Protein AF-A0A934T085-F1 (afdb_monomer_lite)

Sequence (349 aa):
MGAFLTRPQHAMSYDFNAADQVANEYPNPFRIENRFLLLADTIYFAGGIYSLFIARGFMQSHQDGYAASAAFAALTMLGASVKLSIQAFSQLRFIFGRNFPIGLAEQLEHNEQGTSDSATHLERQMRERALHFVEPRGPLAGLLYALMKPLIGAPPTIQYAAQRHFESLIGMVSVLLSLAVSYVLFSGQPHEGIVSWAYLPLTGLTLIKPFMRADENEPPKDSRLIMMRMAALAVFAVMGPAMLPRFVPALAIPPMWIAPVCLLLGSIGASGLFFAAVLSRIDSAPQTAVSCEQTTISMHCQPAQLWAAIDRDFQTTWERGIPNRSYSKVLPDAAASKGSFNGSVLEET

pLDDT: mean 77.12, std 13.72, range [29.44, 95.44]

Foldseek 3Di:
DDDDDDDPPPPPPVPPPPVVCVVWDDPQPCPVVLVVLVVLLVVLLVQLVVLQVVLVVCVVVVNNVSSVVSNVSSVVSNVVSVVSVVVSVVSPDDTDDPCPPPDQADFDPPPDAFFDPSNVVVVVCLVVVDDDFDDDDADQLVVQCVVVVLLSLDDQLLSQLLSLLSLLLLLLVLLLVLLVVCCVVCPPHLCQQVLQVVLPVLLVVSLCVSVVPPPSPDHDPDRVVSVVVSVVSSCCSNVVSVCCPVPDPRDNHDHDNPVSNVSSVVSSVVSVVVVVVVSVPSDRNPPSPDDDDDDDDDDPDDLQVVVVVVVVVQCVVDDVSDHWGWNHWARWDPPPDPDDTDIDTDTHD

Structure (mmCIF, N/CA/C/O backbone):
data_AF-A0A934T085-F1
#
_entry.id   AF-A0A934T085-F1
#
loop_
_atom_site.group_PDB
_atom_site.id
_atom_site.type_symbol
_atom_site.label_atom_id
_atom_site.label_alt_id
_atom_site.label_comp_id
_atom_site.label_asym_id
_atom_site.label_entity_id
_atom_site.label_seq_id
_atom_site.pdbx_PDB_ins_code
_atom_site.Cartn_x
_atom_site.Cartn_y
_atom_site.Cartn_z
_atom_site.occupancy
_atom_site.B_iso_or_equiv
_atom_site.auth_seq_id
_atom_site.auth_comp_id
_atom_site.auth_asym_id
_atom_site.auth_atom_id
_atom_site.pdbx_PDB_model_num
ATOM 1 N N . MET A 1 1 ? -29.080 48.755 33.762 1.00 35.50 1 MET A N 1
ATOM 2 C CA . MET A 1 1 ? -27.607 48.804 33.607 1.00 35.50 1 MET A CA 1
ATOM 3 C C . MET A 1 1 ? -27.016 48.284 34.903 1.00 35.50 1 MET A C 1
ATOM 5 O O . MET A 1 1 ? -27.098 48.984 35.891 1.00 35.50 1 MET A O 1
ATOM 9 N N . GLY A 1 2 ? -26.562 47.051 35.063 1.00 36.53 2 GLY A N 1
ATOM 10 C CA . GLY A 1 2 ? -26.023 46.070 34.124 1.00 36.53 2 GLY A CA 1
ATOM 11 C C . GLY A 1 2 ? -24.845 45.427 34.858 1.00 36.53 2 GLY A C 1
ATOM 12 O O . GLY A 1 2 ? -23.700 45.736 34.559 1.00 36.53 2 GLY A O 1
ATOM 13 N N . ALA A 1 3 ? -25.143 44.669 35.917 1.00 29.44 3 ALA A N 1
ATOM 14 C CA . ALA A 1 3 ? -24.144 44.046 36.775 1.00 29.44 3 ALA A CA 1
ATOM 15 C C . ALA A 1 3 ? -23.504 42.862 36.037 1.00 29.44 3 ALA A C 1
ATOM 17 O O . ALA A 1 3 ? -24.149 41.839 35.810 1.00 29.44 3 ALA A O 1
ATOM 18 N N . PHE A 1 4 ? -22.242 43.022 35.643 1.00 32.81 4 PHE A N 1
ATOM 19 C CA . PHE A 1 4 ? -21.401 41.942 35.141 1.00 32.81 4 PHE A CA 1
ATOM 20 C C . PHE A 1 4 ? -21.029 41.021 36.307 1.00 32.81 4 PHE A C 1
ATOM 22 O O . PHE A 1 4 ? -20.099 41.290 37.062 1.00 32.81 4 PHE A O 1
ATOM 29 N N . LEU A 1 5 ? -21.778 39.929 36.454 1.00 34.06 5 LEU A N 1
ATOM 30 C CA . LEU A 1 5 ? -21.344 38.763 37.212 1.00 34.06 5 LEU A CA 1
ATOM 31 C C . LEU A 1 5 ? -20.406 37.952 36.315 1.00 34.06 5 LEU A C 1
ATOM 33 O O . LEU A 1 5 ? -20.844 37.212 35.435 1.00 34.06 5 LEU A O 1
ATOM 37 N N . THR A 1 6 ? -19.104 38.102 36.530 1.00 37.28 6 THR A N 1
ATOM 38 C CA . THR A 1 6 ? -18.102 37.147 36.064 1.00 37.28 6 THR A CA 1
ATOM 39 C C . THR A 1 6 ? -18.352 35.814 36.768 1.00 37.28 6 THR A C 1
ATOM 41 O O . THR A 1 6 ? -18.074 35.649 37.953 1.00 37.28 6 THR A O 1
ATOM 44 N N . ARG A 1 7 ? -18.925 34.845 36.045 1.00 32.94 7 ARG A N 1
ATOM 45 C CA . ARG A 1 7 ? -18.917 33.446 36.485 1.00 32.94 7 ARG A CA 1
ATOM 46 C C . ARG A 1 7 ? -17.459 32.974 36.533 1.00 32.94 7 ARG A C 1
ATOM 48 O O . ARG A 1 7 ? -16.766 33.148 35.529 1.00 32.94 7 ARG A O 1
ATOM 55 N N . PRO A 1 8 ? -16.992 32.339 37.618 1.00 32.94 8 PRO A N 1
ATOM 56 C CA . PRO A 1 8 ? -15.777 31.550 37.541 1.00 32.94 8 PRO A CA 1
ATOM 57 C C . PRO A 1 8 ? -16.060 30.372 36.604 1.00 32.94 8 PRO A C 1
ATOM 59 O O . PRO A 1 8 ? -16.814 29.457 36.935 1.00 32.94 8 PRO A O 1
ATOM 62 N N . GLN A 1 9 ? -15.494 30.419 35.400 1.00 36.22 9 GLN A N 1
ATOM 63 C CA . GLN A 1 9 ? -15.303 29.222 34.597 1.00 36.22 9 GLN A CA 1
ATOM 64 C C . GLN A 1 9 ? -14.265 28.369 35.328 1.00 36.22 9 GLN A C 1
ATOM 66 O O . GLN A 1 9 ? -13.068 28.507 35.100 1.00 36.22 9 GLN A O 1
ATOM 71 N N . HIS A 1 10 ? -14.713 27.470 36.202 1.00 33.44 10 HIS A N 1
ATOM 72 C CA . HIS A 1 10 ? -13.952 26.250 36.446 1.00 33.44 10 HIS A CA 1
ATOM 73 C C . HIS A 1 10 ? -14.115 25.356 35.215 1.00 33.44 10 HIS A C 1
ATOM 75 O O . HIS A 1 10 ? -14.811 24.347 35.235 1.00 33.44 10 HIS A O 1
ATOM 81 N N . ALA A 1 11 ? -13.482 25.759 34.114 1.00 32.66 11 ALA A N 1
ATOM 82 C CA . 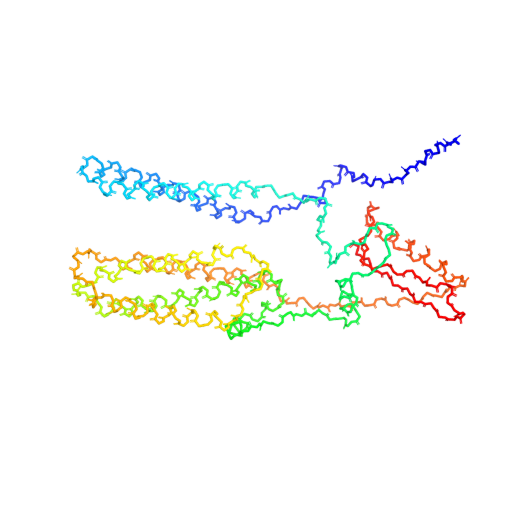ALA A 1 11 ? -12.962 24.785 33.182 1.00 32.66 11 ALA A CA 1
ATOM 83 C C . ALA A 1 11 ? -11.794 24.137 33.930 1.00 32.66 11 ALA A C 1
ATOM 85 O O . ALA A 1 11 ? -10.725 24.735 34.041 1.00 32.66 11 ALA A O 1
ATOM 86 N N . MET A 1 12 ? -12.005 22.957 34.518 1.00 33.28 12 MET A N 1
ATOM 87 C CA . MET A 1 12 ? -10.871 22.067 34.742 1.00 33.28 12 MET A CA 1
ATOM 88 C C . MET A 1 12 ? -10.365 21.702 33.349 1.00 33.28 12 MET A C 1
ATOM 90 O O . MET A 1 12 ? -10.836 20.757 32.723 1.00 33.28 12 MET A O 1
ATOM 94 N N . SER A 1 13 ? -9.453 22.518 32.818 1.00 31.03 13 SER A N 1
ATOM 95 C CA . SER A 1 13 ? -8.523 22.042 31.815 1.00 31.03 13 SER A CA 1
ATOM 96 C C . SER A 1 13 ? -7.784 20.903 32.491 1.00 31.03 13 SER A C 1
ATOM 98 O O . SER A 1 13 ? -7.055 21.127 33.456 1.00 31.03 13 SER A O 1
ATOM 100 N N . TYR A 1 14 ? -8.048 19.679 32.053 1.00 45.34 14 TYR A N 1
ATOM 101 C CA . TYR A 1 14 ? -7.208 18.551 32.402 1.00 45.34 14 TYR A CA 1
ATOM 102 C C . TYR A 1 14 ? -5.799 18.878 31.909 1.00 45.34 14 TYR A C 1
ATOM 104 O O . TYR A 1 14 ? -5.486 18.721 30.727 1.00 45.34 14 TYR A O 1
ATOM 112 N N . ASP A 1 15 ? -4.978 19.419 32.808 1.00 38.44 15 ASP A N 1
ATOM 113 C CA . ASP A 1 15 ? -3.546 19.533 32.609 1.00 38.44 15 ASP A CA 1
ATOM 114 C C . ASP A 1 15 ? -3.032 18.101 32.570 1.00 38.44 15 ASP A C 1
ATOM 116 O O . ASP A 1 15 ? -2.868 17.438 33.596 1.00 38.44 15 ASP A O 1
ATOM 120 N N . PHE A 1 16 ? -2.834 17.599 31.352 1.00 47.97 16 PHE A N 1
ATOM 121 C CA . PHE A 1 16 ? -1.997 16.436 31.125 1.00 47.97 16 PHE A CA 1
ATOM 122 C C . PHE A 1 16 ? -0.688 16.691 31.866 1.00 47.97 16 PHE A C 1
ATOM 124 O O . PHE A 1 16 ? 0.060 17.610 31.524 1.00 47.97 16 PHE A O 1
ATOM 131 N N . ASN A 1 17 ? -0.430 15.906 32.911 1.00 47.12 17 ASN A N 1
ATOM 132 C CA . ASN A 1 17 ? 0.814 15.997 33.651 1.00 47.12 17 ASN A CA 1
ATOM 133 C C . ASN A 1 17 ? 1.959 15.837 32.645 1.00 47.12 17 ASN A C 1
ATOM 135 O O . ASN A 1 17 ? 2.091 14.790 32.018 1.00 47.12 17 ASN A O 1
ATOM 139 N N . ALA A 1 18 ? 2.810 16.855 32.497 1.00 50.47 18 ALA A N 1
ATOM 140 C CA . ALA A 1 18 ? 3.984 16.802 31.617 1.00 50.47 18 ALA A CA 1
ATOM 141 C C . ALA A 1 18 ? 4.965 15.668 31.998 1.00 50.47 18 ALA A C 1
ATOM 143 O O . ALA A 1 18 ? 5.865 15.334 31.227 1.00 50.47 18 ALA A O 1
ATOM 144 N N . ALA A 1 19 ? 4.778 15.084 33.186 1.00 50.59 19 ALA A N 1
ATOM 145 C CA . ALA A 1 19 ? 5.462 13.896 33.676 1.00 50.59 19 ALA A CA 1
ATOM 146 C C . ALA A 1 19 ? 4.968 12.581 33.038 1.00 50.59 19 ALA A C 1
ATOM 148 O O . ALA A 1 19 ? 5.685 11.586 33.098 1.00 50.59 19 ALA A O 1
ATOM 149 N N . ASP A 1 20 ? 3.792 12.555 32.402 1.00 53.12 20 ASP A N 1
ATOM 150 C CA . ASP A 1 20 ? 3.207 11.345 31.810 1.00 53.12 20 ASP A CA 1
ATOM 151 C C . ASP A 1 20 ? 3.703 11.129 30.362 1.00 53.12 20 ASP A C 1
ATOM 153 O O . ASP A 1 20 ? 2.947 10.945 29.409 1.00 53.12 20 ASP A O 1
ATOM 157 N N . GLN A 1 21 ? 5.030 11.185 30.188 1.00 52.00 21 GLN A N 1
ATOM 158 C CA . GLN A 1 21 ? 5.732 10.957 28.912 1.00 52.00 21 GLN A CA 1
ATOM 159 C C . GLN A 1 21 ? 5.552 9.521 28.396 1.00 52.00 21 GLN A C 1
ATOM 161 O O . GLN A 1 21 ? 5.646 9.270 27.196 1.00 52.00 21 GLN A O 1
ATOM 166 N N . VAL A 1 22 ? 5.220 8.590 29.293 1.00 51.28 22 VAL A N 1
ATOM 167 C CA . VAL A 1 22 ? 5.112 7.153 29.012 1.00 51.28 22 VAL A CA 1
ATOM 168 C C . VAL A 1 22 ? 3.978 6.835 28.030 1.00 51.28 22 VAL A C 1
ATOM 170 O O . VAL A 1 22 ? 4.121 5.920 27.226 1.00 51.28 22 VAL A O 1
ATOM 173 N N . ALA A 1 23 ? 2.878 7.601 28.032 1.00 52.84 23 ALA A N 1
ATOM 174 C CA . ALA A 1 23 ? 1.771 7.392 27.089 1.00 52.84 23 ALA A CA 1
ATOM 175 C C . ALA A 1 23 ? 2.117 7.814 25.644 1.00 52.84 23 ALA A C 1
ATOM 177 O O . ALA A 1 23 ? 1.528 7.307 24.692 1.00 52.84 23 ALA A O 1
ATOM 178 N N . ASN A 1 24 ? 3.097 8.708 25.469 1.00 55.03 24 ASN A N 1
ATOM 179 C CA . ASN A 1 24 ? 3.466 9.265 24.164 1.00 55.03 24 ASN A CA 1
ATOM 180 C C . ASN A 1 24 ? 4.722 8.629 23.543 1.00 55.03 24 ASN A C 1
ATOM 182 O O . ASN A 1 24 ? 5.014 8.885 22.373 1.00 55.03 24 ASN A O 1
ATOM 186 N N . GLU A 1 25 ? 5.467 7.805 24.284 1.00 58.47 25 GLU A N 1
ATOM 187 C CA . GLU A 1 25 ? 6.712 7.181 23.822 1.00 58.47 25 GLU A CA 1
ATOM 188 C C . GLU A 1 25 ? 6.492 5.740 23.344 1.00 58.47 25 GLU A C 1
ATOM 190 O O . GLU A 1 25 ? 6.922 4.768 23.960 1.00 58.47 25 GLU A O 1
ATOM 195 N N . TYR A 1 26 ? 5.835 5.586 22.195 1.00 65.75 26 TYR A N 1
ATOM 196 C CA . TYR A 1 26 ? 5.789 4.296 21.504 1.00 65.75 26 TYR A CA 1
ATOM 197 C C . TYR A 1 26 ? 7.063 4.093 20.666 1.00 65.75 26 TYR A C 1
ATOM 199 O O . TYR A 1 26 ? 7.534 5.044 20.027 1.00 65.75 26 TYR A O 1
ATOM 207 N N . PRO A 1 27 ? 7.661 2.881 20.632 1.00 74.06 27 PRO A N 1
ATOM 208 C CA . PRO A 1 27 ? 8.837 2.635 19.807 1.00 74.06 27 PRO A CA 1
ATOM 209 C C . PRO A 1 27 ? 8.510 2.931 18.344 1.00 74.06 27 PRO A C 1
ATOM 211 O O . PRO A 1 27 ? 7.548 2.399 17.802 1.00 74.06 27 PRO A O 1
ATOM 214 N N . ASN A 1 28 ? 9.328 3.772 17.702 1.00 79.94 28 ASN A N 1
ATOM 215 C CA . ASN A 1 28 ? 9.100 4.191 16.320 1.00 79.94 28 ASN A CA 1
ATOM 216 C C . ASN A 1 28 ? 8.854 2.969 15.395 1.00 79.94 28 ASN A C 1
ATOM 218 O O . ASN A 1 28 ? 9.789 2.180 15.191 1.00 79.94 28 ASN A O 1
ATOM 222 N N . PRO A 1 29 ? 7.642 2.813 14.824 1.00 80.88 29 PRO A N 1
ATOM 223 C CA . PRO A 1 29 ? 7.303 1.663 13.988 1.00 80.88 29 PRO A CA 1
ATOM 224 C C . PRO A 1 29 ? 8.040 1.684 12.640 1.00 80.88 29 PRO A C 1
ATOM 226 O O . PRO A 1 29 ? 8.310 0.633 12.060 1.00 80.88 29 PRO A O 1
ATOM 229 N N . PHE A 1 30 ? 8.477 2.859 12.179 1.00 82.50 30 PHE A N 1
ATOM 230 C CA . PHE A 1 30 ? 9.111 3.060 10.874 1.00 82.50 30 PHE A CA 1
ATOM 231 C C . PHE A 1 30 ? 10.603 2.712 10.846 1.00 82.50 30 PHE A C 1
ATOM 233 O O . PHE A 1 30 ? 11.287 2.985 9.868 1.00 82.50 30 PHE A O 1
ATOM 240 N N . ARG A 1 31 ? 11.163 2.085 11.889 1.00 84.38 31 ARG A N 1
ATOM 241 C CA . ARG A 1 31 ? 12.605 1.760 11.934 1.00 84.38 31 ARG A CA 1
ATOM 242 C C . ARG A 1 31 ? 13.064 0.883 10.771 1.00 84.38 31 ARG A C 1
ATOM 244 O O . ARG A 1 31 ? 14.169 1.074 10.270 1.00 84.38 31 ARG A O 1
ATOM 251 N N . ILE A 1 32 ? 12.254 -0.098 10.379 1.00 84.62 32 ILE A N 1
ATOM 252 C CA . ILE A 1 32 ? 12.587 -1.008 9.275 1.00 84.62 32 ILE A CA 1
ATOM 253 C C . ILE A 1 32 ? 12.396 -0.291 7.938 1.00 84.62 32 ILE A C 1
ATOM 255 O O . ILE A 1 32 ? 13.292 -0.334 7.100 1.00 84.62 32 ILE A O 1
ATOM 259 N N . GLU A 1 33 ? 11.280 0.420 7.773 1.00 84.50 33 GLU A N 1
ATOM 260 C CA . GLU A 1 33 ? 10.993 1.216 6.575 1.00 84.50 33 GLU A CA 1
ATOM 261 C C . GLU A 1 33 ? 12.084 2.261 6.321 1.00 84.50 33 GLU A C 1
ATOM 263 O O . GLU A 1 33 ? 12.671 2.276 5.244 1.00 84.50 33 GLU A O 1
ATOM 268 N N . ASN A 1 34 ? 12.476 3.025 7.345 1.00 88.69 34 ASN A N 1
ATOM 269 C CA . ASN A 1 34 ? 13.553 4.010 7.265 1.00 88.69 34 ASN A CA 1
ATOM 270 C C . ASN A 1 34 ? 14.888 3.402 6.835 1.00 88.69 34 ASN A C 1
ATOM 272 O O . ASN A 1 34 ? 15.635 4.040 6.100 1.00 88.69 34 ASN A O 1
ATOM 276 N N . ARG A 1 35 ? 15.206 2.166 7.241 1.00 88.56 35 ARG A N 1
ATOM 277 C CA . ARG A 1 35 ? 16.426 1.491 6.766 1.00 88.56 35 ARG A CA 1
ATOM 278 C C . ARG A 1 35 ? 16.364 1.216 5.267 1.00 88.56 35 ARG A C 1
ATOM 280 O O . ARG A 1 35 ? 17.354 1.445 4.579 1.00 88.56 35 ARG A O 1
ATOM 287 N N . PHE A 1 36 ? 15.221 0.752 4.764 1.00 88.12 36 PHE A N 1
ATOM 288 C CA . PHE A 1 36 ? 15.034 0.529 3.331 1.00 88.12 36 PHE A CA 1
ATOM 289 C C . PHE A 1 36 ? 15.003 1.841 2.544 1.00 88.12 36 PHE A C 1
ATOM 291 O O . PHE A 1 36 ? 15.631 1.913 1.490 1.00 88.12 36 PHE A O 1
ATOM 298 N N . LEU A 1 37 ? 14.353 2.885 3.068 1.00 87.19 37 LEU A N 1
ATOM 299 C CA . LEU A 1 37 ? 14.331 4.216 2.459 1.00 87.19 37 LEU A CA 1
ATOM 300 C C . LEU A 1 37 ? 15.737 4.816 2.372 1.00 87.19 37 LEU A C 1
ATOM 302 O O . LEU A 1 37 ? 16.118 5.282 1.306 1.00 87.19 37 LEU A O 1
ATOM 306 N N . LEU A 1 38 ? 16.537 4.736 3.440 1.00 91.62 38 LEU A N 1
ATOM 307 C CA . LEU A 1 38 ? 17.922 5.225 3.445 1.00 91.62 38 LEU A CA 1
ATOM 308 C C . LEU A 1 38 ? 18.837 4.410 2.522 1.00 91.62 38 LEU A C 1
ATOM 310 O O . LEU A 1 38 ? 19.723 4.966 1.872 1.00 91.62 38 LEU A O 1
ATOM 314 N N . LEU A 1 39 ? 18.627 3.093 2.431 1.00 92.69 39 LEU A N 1
ATOM 315 C CA . LEU A 1 39 ? 19.373 2.246 1.500 1.00 92.69 39 LEU A CA 1
ATOM 316 C C . LEU A 1 39 ? 19.031 2.609 0.049 1.00 92.69 39 LEU A C 1
ATOM 318 O O . LEU A 1 39 ? 19.936 2.797 -0.763 1.00 92.69 39 LEU A O 1
ATOM 322 N N . ALA A 1 40 ? 17.743 2.764 -0.268 1.00 88.12 40 ALA A N 1
ATOM 323 C CA . ALA A 1 40 ? 17.294 3.211 -1.582 1.00 88.12 40 ALA A CA 1
ATOM 324 C C . ALA A 1 40 ? 17.838 4.608 -1.913 1.00 88.12 40 ALA A C 1
ATOM 326 O O . ALA A 1 40 ? 18.387 4.801 -2.995 1.00 88.12 40 ALA A O 1
ATOM 327 N N . ASP A 1 41 ? 17.758 5.549 -0.972 1.00 92.31 41 ASP A N 1
ATOM 328 C CA . ASP A 1 41 ? 18.307 6.900 -1.098 1.00 92.31 41 ASP A CA 1
ATOM 329 C C . ASP A 1 41 ? 19.801 6.872 -1.446 1.00 92.31 41 ASP A C 1
ATOM 331 O O . ASP A 1 41 ? 20.228 7.481 -2.424 1.00 92.31 41 ASP A O 1
ATOM 335 N N . THR A 1 42 ? 20.582 6.049 -0.740 1.00 94.06 42 THR A N 1
ATOM 336 C CA . THR A 1 42 ? 22.018 5.871 -1.010 1.00 94.06 42 THR A CA 1
ATOM 337 C C . THR A 1 42 ? 22.275 5.381 -2.441 1.00 94.06 42 THR A C 1
ATOM 339 O O . THR A 1 42 ? 23.185 5.875 -3.111 1.00 94.06 42 THR A O 1
ATOM 342 N N . ILE A 1 43 ? 21.466 4.439 -2.940 1.00 93.50 43 ILE A N 1
ATOM 343 C CA . ILE A 1 43 ? 21.576 3.924 -4.314 1.00 93.50 43 ILE A CA 1
ATOM 344 C C . ILE A 1 43 ? 21.223 5.010 -5.338 1.00 93.50 43 ILE A C 1
ATOM 346 O O . ILE A 1 43 ? 21.965 5.196 -6.304 1.00 93.50 43 ILE A O 1
ATOM 350 N N . TYR A 1 44 ? 20.120 5.738 -5.143 1.00 91.81 44 TYR A N 1
ATOM 351 C CA . TYR A 1 44 ? 19.706 6.812 -6.053 1.00 91.81 44 TYR A CA 1
ATOM 352 C C . TYR A 1 44 ? 20.705 7.968 -6.070 1.00 91.81 44 TYR A C 1
ATOM 354 O O . TYR A 1 44 ? 21.024 8.484 -7.142 1.00 91.81 44 TYR A O 1
ATOM 362 N N . PHE A 1 45 ? 21.249 8.333 -4.910 1.00 95.44 45 PHE A N 1
ATOM 363 C CA . PHE A 1 45 ? 22.275 9.359 -4.780 1.00 95.44 45 PHE A CA 1
ATOM 364 C C . PHE A 1 45 ? 23.563 8.965 -5.513 1.00 95.44 45 PHE A C 1
ATOM 366 O O . PHE A 1 45 ? 24.062 9.722 -6.350 1.00 95.44 45 PHE A O 1
ATOM 373 N N . ALA A 1 46 ? 24.064 7.746 -5.277 1.00 95.00 46 ALA A N 1
ATOM 374 C CA . ALA A 1 46 ? 25.247 7.225 -5.962 1.00 95.00 46 ALA A CA 1
ATOM 375 C C . ALA A 1 46 ? 25.029 7.107 -7.481 1.00 95.00 46 ALA A C 1
ATOM 377 O O . ALA A 1 46 ? 25.896 7.505 -8.261 1.00 95.00 46 ALA A O 1
ATOM 378 N N . GLY A 1 47 ? 23.858 6.621 -7.908 1.00 92.00 47 GLY A N 1
ATOM 379 C CA . GLY A 1 47 ? 23.473 6.534 -9.318 1.00 92.00 47 GLY A CA 1
ATOM 380 C C . GLY A 1 47 ? 23.384 7.903 -9.997 1.00 92.00 47 GLY A C 1
ATOM 381 O O . GLY A 1 47 ? 23.888 8.072 -11.106 1.00 92.00 47 GLY A O 1
ATOM 382 N N . GLY A 1 48 ? 22.827 8.905 -9.312 1.00 92.19 48 GLY A N 1
ATOM 383 C CA . GLY A 1 48 ? 22.767 10.286 -9.793 1.00 92.19 48 GLY A CA 1
ATOM 384 C C . GLY A 1 48 ? 24.154 10.901 -9.987 1.00 92.19 48 GLY A C 1
ATOM 385 O O . GLY A 1 48 ? 24.437 11.462 -11.047 1.00 92.19 48 GLY A O 1
ATOM 386 N N . ILE A 1 49 ? 25.056 10.727 -9.014 1.00 94.75 49 ILE A N 1
ATOM 387 C CA . ILE A 1 49 ? 26.458 11.166 -9.123 1.00 94.75 49 ILE A CA 1
ATOM 388 C C . ILE A 1 49 ? 27.167 10.454 -10.279 1.00 94.75 49 ILE A C 1
ATOM 390 O O . ILE A 1 49 ? 27.845 11.096 -11.083 1.00 94.75 49 ILE A O 1
ATOM 394 N N . TYR A 1 50 ? 26.996 9.137 -10.399 1.00 94.19 50 TYR A N 1
ATOM 395 C CA . TYR A 1 50 ? 27.586 8.360 -11.487 1.00 94.19 50 TYR A CA 1
ATOM 396 C C . TYR A 1 50 ? 27.094 8.836 -12.863 1.00 94.19 50 TYR A C 1
ATOM 398 O O . TYR A 1 50 ? 27.893 9.021 -13.783 1.00 94.19 50 TYR A O 1
ATOM 406 N N . SER A 1 51 ? 25.800 9.137 -12.987 1.00 91.44 51 SER A N 1
ATOM 407 C CA . SER A 1 51 ? 25.218 9.692 -14.212 1.00 91.44 51 SER A CA 1
ATOM 408 C C . SER A 1 51 ? 25.785 11.076 -14.560 1.00 91.44 51 SER A C 1
ATOM 410 O O . SER A 1 51 ? 25.982 11.366 -15.739 1.00 91.44 51 SER A O 1
ATOM 412 N N . LEU A 1 52 ? 26.136 11.917 -13.574 1.00 92.62 52 LEU A N 1
ATOM 413 C CA . LEU A 1 52 ? 26.841 13.186 -13.830 1.00 92.62 52 LEU A CA 1
ATOM 414 C C . LEU A 1 52 ? 28.248 12.966 -14.398 1.00 92.62 52 LEU A C 1
ATOM 416 O O . LEU A 1 52 ? 28.667 13.701 -15.295 1.00 92.62 52 LEU A O 1
ATOM 420 N N . PHE A 1 53 ? 28.976 11.953 -13.919 1.00 93.56 53 PHE A N 1
ATOM 421 C CA . PHE A 1 53 ? 30.283 11.606 -14.485 1.00 93.56 53 PHE A CA 1
ATOM 422 C C . PHE A 1 53 ? 30.166 11.133 -15.937 1.00 93.56 53 PHE A C 1
ATOM 424 O O . PHE A 1 53 ? 30.963 11.553 -16.778 1.00 93.56 53 PHE A O 1
ATOM 431 N N . ILE A 1 54 ? 29.145 10.330 -16.250 1.00 90.75 54 ILE A N 1
ATOM 432 C CA . ILE A 1 54 ? 28.835 9.925 -17.628 1.00 90.75 54 ILE A CA 1
ATOM 433 C C . ILE A 1 54 ? 28.487 11.146 -18.491 1.00 90.75 54 ILE A C 1
ATOM 435 O O . ILE A 1 54 ? 29.043 11.307 -19.578 1.00 90.75 54 ILE A O 1
ATOM 439 N N . ALA A 1 55 ? 27.626 12.043 -18.000 1.00 89.38 55 ALA A N 1
ATOM 440 C CA . ALA A 1 55 ? 27.245 13.262 -18.715 1.00 89.38 55 ALA A CA 1
ATOM 441 C C . ALA A 1 55 ? 28.464 14.140 -19.034 1.00 89.38 55 ALA A C 1
ATOM 443 O O . ALA A 1 55 ? 28.623 14.596 -20.167 1.00 89.38 55 ALA A O 1
ATOM 444 N N . ARG A 1 56 ? 29.375 14.308 -18.065 1.00 90.44 56 ARG A N 1
ATOM 445 C CA . ARG A 1 56 ? 30.650 15.011 -18.264 1.00 90.44 56 ARG A CA 1
ATOM 446 C C . ARG A 1 56 ? 31.491 14.363 -19.366 1.00 90.44 56 ARG A C 1
ATOM 448 O O . ARG A 1 56 ? 32.043 15.085 -20.193 1.00 90.44 56 ARG A O 1
ATOM 455 N N . GLY A 1 57 ? 31.590 13.032 -19.384 1.00 88.56 57 GLY A N 1
ATOM 456 C CA . GLY A 1 57 ? 32.305 12.298 -20.433 1.00 88.56 57 GLY A CA 1
ATOM 457 C C . GLY A 1 57 ? 31.725 12.565 -21.825 1.00 88.56 57 GLY A C 1
ATOM 458 O O . GLY A 1 57 ? 32.471 12.857 -22.760 1.00 88.56 57 GLY A O 1
ATOM 459 N N . PHE A 1 58 ? 30.395 12.575 -21.950 1.00 89.12 58 PHE A N 1
ATOM 460 C CA . PHE A 1 58 ? 29.731 12.882 -23.218 1.00 89.12 58 PHE A CA 1
ATOM 461 C C . PHE A 1 58 ? 29.932 14.333 -23.676 1.00 89.12 58 PHE A C 1
ATOM 463 O O . PHE A 1 58 ? 30.183 14.551 -24.865 1.00 89.12 58 PHE A O 1
ATOM 470 N N . MET A 1 59 ? 29.925 15.308 -22.755 1.00 86.69 59 MET A N 1
ATOM 471 C CA . MET A 1 59 ? 30.245 16.709 -23.082 1.00 86.69 59 MET A CA 1
ATOM 472 C C . MET A 1 59 ? 31.672 16.855 -23.621 1.00 86.69 59 MET A C 1
ATOM 474 O O . MET A 1 59 ? 31.898 17.571 -24.590 1.00 86.69 59 MET A O 1
ATOM 478 N N . GLN A 1 60 ? 32.642 16.145 -23.039 1.00 90.06 60 GLN A N 1
ATOM 479 C CA . GLN A 1 60 ? 34.028 16.165 -23.527 1.00 90.06 60 GLN A CA 1
ATOM 480 C C . GLN A 1 60 ? 34.155 15.558 -24.933 1.00 90.06 60 GLN A C 1
ATOM 482 O O . GLN A 1 60 ? 34.968 16.011 -25.738 1.00 90.06 60 GLN A O 1
ATOM 487 N N . SER A 1 61 ? 33.314 14.573 -25.258 1.00 89.44 61 SER A N 1
ATOM 488 C CA . SER A 1 61 ? 33.260 13.944 -26.582 1.00 89.44 61 SER A CA 1
ATOM 489 C C . SER A 1 61 ? 32.446 14.714 -27.639 1.00 89.44 61 SER A C 1
ATOM 491 O O . SER A 1 61 ? 32.253 14.186 -28.731 1.00 89.44 61 SER A O 1
ATOM 493 N N . HIS A 1 62 ? 31.981 15.940 -27.345 1.00 86.19 62 HIS A N 1
ATOM 494 C CA . HIS A 1 62 ? 31.136 16.767 -28.231 1.00 86.19 62 HIS A CA 1
ATOM 495 C C . HIS A 1 62 ? 29.817 16.083 -28.652 1.00 86.19 62 HIS A C 1
ATOM 497 O O . HIS A 1 62 ? 29.291 16.310 -29.741 1.00 86.19 62 HIS A O 1
ATOM 503 N N . GLN A 1 63 ? 29.273 15.218 -27.790 1.00 83.19 63 GLN A N 1
ATOM 504 C CA . GLN A 1 63 ? 28.005 14.518 -28.008 1.00 83.19 63 GLN A CA 1
ATOM 505 C C . GLN A 1 63 ? 26.893 15.133 -27.148 1.00 83.19 63 GLN A C 1
ATOM 507 O O . GLN A 1 63 ? 26.380 14.514 -26.211 1.00 83.19 63 GLN A O 1
ATOM 512 N N . ASP A 1 64 ? 26.515 16.369 -27.477 1.00 83.44 64 ASP A N 1
ATOM 513 C CA . ASP A 1 64 ? 25.662 17.222 -26.636 1.00 83.44 64 ASP A CA 1
ATOM 514 C C . ASP A 1 64 ? 24.273 16.626 -26.349 1.00 83.44 64 ASP A C 1
ATOM 516 O O . ASP A 1 64 ? 23.740 16.782 -25.250 1.00 83.44 64 ASP A O 1
ATOM 520 N N . GLY A 1 65 ? 23.700 15.872 -27.296 1.00 82.62 65 GLY A N 1
ATOM 521 C CA . GLY A 1 65 ? 22.405 15.207 -27.109 1.00 82.62 65 GLY A CA 1
ATOM 522 C C . GLY A 1 65 ? 22.434 14.120 -26.026 1.00 82.62 65 GLY A C 1
ATOM 523 O O . GLY A 1 65 ? 21.565 14.080 -25.152 1.00 82.62 65 GLY A O 1
ATOM 524 N N . TYR A 1 66 ? 23.465 13.270 -26.032 1.00 81.31 66 TYR A N 1
ATOM 525 C CA . TYR A 1 66 ? 23.632 12.231 -25.012 1.00 81.31 66 TYR A CA 1
ATOM 526 C C . TYR A 1 66 ? 24.016 12.832 -23.660 1.00 81.31 66 TYR A C 1
ATOM 528 O O . TYR A 1 66 ? 23.481 12.404 -22.634 1.00 81.31 66 TYR A O 1
ATOM 536 N N . ALA A 1 67 ? 24.843 13.882 -23.655 1.00 85.00 67 ALA A N 1
ATOM 537 C CA . ALA A 1 67 ? 25.168 14.636 -22.448 1.00 85.00 67 ALA A CA 1
ATOM 538 C C . ALA A 1 67 ? 23.918 15.226 -21.775 1.00 85.00 67 ALA A C 1
ATOM 540 O O . ALA A 1 67 ? 23.742 15.064 -20.566 1.00 85.00 67 ALA A O 1
ATOM 541 N N . ALA A 1 68 ? 23.017 15.841 -22.550 1.00 84.81 68 ALA A N 1
ATOM 542 C CA . ALA A 1 68 ? 21.768 16.400 -22.037 1.00 84.81 68 ALA A CA 1
ATOM 543 C C . ALA A 1 68 ? 20.857 15.318 -21.435 1.00 84.81 68 ALA A C 1
ATOM 545 O O . ALA A 1 68 ? 20.316 15.499 -20.344 1.00 84.81 68 ALA A O 1
ATOM 546 N N . SER A 1 69 ? 20.730 14.165 -22.103 1.00 82.94 69 SER A N 1
ATOM 547 C CA . SER A 1 69 ? 19.924 13.046 -21.594 1.00 82.94 69 SER A CA 1
ATOM 548 C C . SER A 1 69 ? 20.483 12.455 -20.291 1.00 82.94 69 SER A C 1
ATOM 550 O O . SER A 1 69 ? 19.728 12.232 -19.344 1.00 82.94 69 SER A O 1
ATOM 552 N N . ALA A 1 70 ? 21.806 12.281 -20.195 1.00 86.88 70 ALA A N 1
ATOM 553 C CA . ALA A 1 70 ? 22.477 11.791 -18.993 1.00 86.88 70 ALA A CA 1
ATOM 554 C C . ALA A 1 70 ? 22.401 12.797 -17.829 1.00 86.88 70 ALA A C 1
ATOM 556 O O . ALA A 1 70 ? 22.234 12.397 -16.675 1.00 86.88 70 ALA A O 1
ATOM 557 N N . ALA A 1 71 ? 22.468 14.101 -18.120 1.00 88.31 71 ALA A N 1
ATOM 558 C CA . ALA A 1 71 ? 22.272 15.156 -17.127 1.00 88.31 71 ALA A CA 1
ATOM 559 C C . ALA A 1 71 ? 20.823 15.197 -16.614 1.00 88.31 71 ALA A C 1
ATOM 561 O O . ALA A 1 71 ? 20.598 15.333 -15.412 1.00 88.31 71 ALA A O 1
ATOM 562 N N . PHE A 1 72 ? 19.837 15.020 -17.499 1.00 89.12 72 PHE A N 1
ATOM 563 C CA . PHE A 1 72 ? 18.432 14.933 -17.103 1.00 89.12 72 PHE A CA 1
ATOM 564 C C . PHE A 1 72 ? 18.170 13.704 -16.223 1.00 89.12 72 PHE A C 1
ATOM 566 O O . PHE A 1 72 ? 17.568 13.828 -15.157 1.00 89.12 72 PHE A O 1
ATOM 573 N N . ALA A 1 73 ? 18.687 12.534 -16.612 1.00 87.00 73 ALA A N 1
ATOM 574 C CA . ALA A 1 73 ? 18.612 11.324 -15.797 1.00 87.00 73 ALA A CA 1
ATOM 575 C C . ALA A 1 73 ? 19.228 11.549 -14.405 1.00 87.00 73 ALA A C 1
ATOM 577 O O . ALA A 1 73 ? 18.578 11.267 -13.396 1.00 87.00 73 ALA A O 1
ATOM 578 N N . ALA A 1 74 ? 20.415 12.162 -14.336 1.00 90.62 74 ALA A N 1
ATOM 579 C CA . ALA A 1 74 ? 21.060 12.507 -13.072 1.00 90.62 74 ALA A CA 1
ATOM 580 C C . ALA A 1 74 ? 20.182 13.412 -12.195 1.00 90.62 74 ALA A C 1
ATOM 582 O O . ALA A 1 74 ? 19.992 13.126 -11.013 1.00 90.62 74 ALA A O 1
ATOM 583 N N . LEU A 1 75 ? 19.598 14.465 -12.775 1.00 92.31 75 LEU A N 1
ATOM 584 C CA . LEU A 1 75 ? 18.721 15.388 -12.056 1.00 92.31 75 LEU A CA 1
ATOM 585 C C . LEU A 1 75 ? 17.492 14.672 -11.485 1.00 92.31 75 LEU A C 1
ATOM 587 O O . LEU A 1 75 ? 17.133 14.895 -10.331 1.00 92.31 75 LEU A O 1
ATOM 591 N N . THR A 1 76 ? 16.868 13.780 -12.260 1.00 88.44 76 THR A N 1
ATOM 592 C CA . THR A 1 76 ? 15.703 13.015 -11.788 1.00 88.44 76 THR A CA 1
ATOM 593 C C . THR A 1 76 ? 16.055 12.044 -10.660 1.00 88.44 76 THR A C 1
ATOM 595 O O . THR A 1 76 ? 15.310 11.962 -9.685 1.00 88.44 76 THR A O 1
ATOM 598 N N . MET A 1 77 ? 17.201 11.356 -10.740 1.00 91.81 77 MET A N 1
ATOM 599 C CA . MET A 1 77 ? 17.653 10.434 -9.690 1.00 91.81 77 MET A CA 1
ATOM 600 C C . MET A 1 77 ? 18.017 11.178 -8.401 1.00 91.81 77 MET A C 1
ATOM 602 O O . MET A 1 77 ? 17.618 10.750 -7.320 1.00 91.81 77 MET A O 1
ATOM 606 N N . LEU A 1 78 ? 18.704 12.321 -8.505 1.00 93.25 78 LEU A N 1
ATOM 607 C CA . LEU A 1 78 ? 19.019 13.168 -7.350 1.00 93.25 78 LEU A CA 1
ATOM 608 C C . LEU A 1 78 ? 17.756 13.777 -6.729 1.00 93.25 78 LEU A C 1
ATOM 610 O O . LEU A 1 78 ? 17.619 13.797 -5.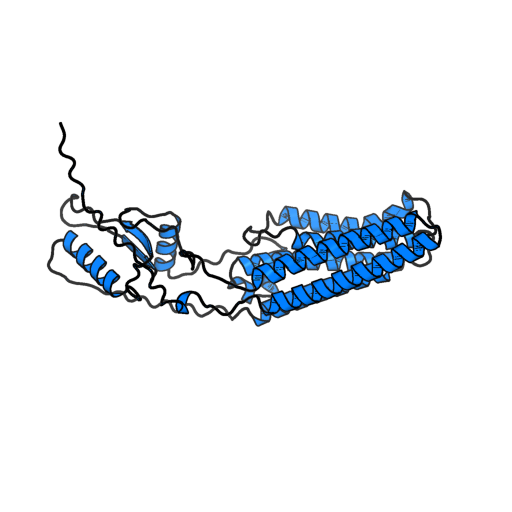510 1.00 93.25 78 LEU A O 1
ATOM 614 N N . GLY A 1 79 ? 16.797 14.215 -7.549 1.00 91.25 79 GLY A N 1
ATOM 615 C CA . GLY A 1 79 ? 15.500 14.690 -7.063 1.00 91.25 79 GLY A CA 1
ATOM 616 C C . GLY A 1 79 ? 14.714 13.604 -6.319 1.00 91.25 79 GLY A C 1
ATOM 617 O O . GLY A 1 79 ? 14.123 13.875 -5.273 1.00 91.25 79 GLY A O 1
ATOM 618 N N . ALA A 1 80 ? 14.742 12.363 -6.818 1.00 88.12 80 ALA A N 1
ATOM 619 C CA . ALA A 1 80 ? 14.137 11.218 -6.140 1.00 88.12 80 ALA A CA 1
ATOM 620 C C . ALA A 1 80 ? 14.833 10.901 -4.805 1.00 88.12 80 ALA A C 1
ATOM 622 O O . ALA A 1 80 ? 14.139 10.670 -3.817 1.00 88.12 80 ALA A O 1
ATOM 623 N N . SER A 1 81 ? 16.169 10.956 -4.761 1.00 92.50 81 SER A N 1
ATOM 624 C CA . SER A 1 81 ? 16.967 10.808 -3.534 1.00 92.50 81 SER A CA 1
ATOM 625 C C . SER A 1 81 ? 16.535 11.815 -2.462 1.00 92.50 81 SER A C 1
ATOM 627 O O . SER A 1 81 ? 16.076 11.410 -1.399 1.00 92.50 81 SER A O 1
ATOM 629 N N . VAL A 1 82 ? 16.490 13.115 -2.782 1.00 92.38 82 VAL A N 1
ATOM 630 C CA . VAL A 1 82 ? 16.047 14.154 -1.828 1.00 92.38 82 VAL A CA 1
ATOM 631 C C . VAL A 1 82 ? 14.655 13.863 -1.260 1.00 92.38 82 VAL A C 1
ATOM 633 O O . VAL A 1 82 ? 14.430 14.013 -0.058 1.00 92.38 82 VAL A O 1
ATOM 636 N N . LYS A 1 83 ? 13.710 13.419 -2.099 1.00 89.88 83 LYS A N 1
ATOM 637 C CA . LYS A 1 83 ? 12.365 13.049 -1.638 1.00 89.88 83 LYS A CA 1
ATOM 638 C C . LYS A 1 83 ? 12.409 11.886 -0.637 1.00 89.88 83 LYS A C 1
ATOM 640 O O . LYS A 1 83 ? 11.713 11.944 0.377 1.00 89.88 83 LYS A O 1
ATOM 645 N N . LEU A 1 84 ? 13.211 10.856 -0.911 1.00 88.69 84 LEU A N 1
ATOM 646 C CA . LEU A 1 84 ? 13.380 9.708 -0.017 1.00 88.69 84 LEU A CA 1
ATOM 647 C C . LEU A 1 84 ? 14.043 10.117 1.304 1.00 88.69 84 LEU A C 1
ATOM 649 O O . LEU A 1 84 ? 13.574 9.685 2.356 1.00 88.69 84 LEU A O 1
ATOM 653 N N . SER A 1 85 ? 15.051 10.997 1.286 1.00 90.38 85 SER A N 1
ATOM 654 C CA . SER A 1 85 ? 15.673 11.506 2.517 1.00 90.38 85 SER A CA 1
ATOM 655 C C . SER A 1 85 ? 14.684 12.319 3.356 1.00 90.38 85 SER A C 1
ATOM 657 O O . SER A 1 85 ? 14.613 12.131 4.568 1.00 90.38 85 SER A O 1
ATOM 659 N N . ILE A 1 86 ? 13.877 13.192 2.731 1.00 90.31 86 ILE A N 1
ATOM 660 C CA . ILE A 1 86 ? 12.834 13.965 3.433 1.00 90.31 86 ILE A CA 1
ATOM 661 C C . ILE A 1 86 ? 11.842 13.022 4.122 1.00 90.31 86 ILE A C 1
ATOM 663 O O . ILE A 1 86 ? 11.489 13.249 5.278 1.00 90.31 86 ILE A O 1
ATOM 667 N N . GLN A 1 87 ? 11.414 11.960 3.435 1.00 86.94 87 GLN A N 1
ATOM 668 C CA . GLN A 1 87 ? 10.508 10.962 4.000 1.00 86.94 87 GLN A CA 1
ATOM 669 C C . GLN A 1 87 ? 11.157 10.180 5.151 1.00 86.94 87 GLN A C 1
ATOM 671 O O . GLN A 1 87 ? 10.556 10.043 6.212 1.00 86.94 87 GLN A O 1
ATOM 676 N N . ALA A 1 88 ? 12.397 9.717 4.984 1.00 88.06 88 ALA A N 1
ATOM 677 C CA . ALA A 1 88 ? 13.101 8.984 6.034 1.00 88.06 88 ALA A CA 1
ATOM 678 C C . ALA A 1 88 ? 13.342 9.855 7.281 1.00 88.06 88 ALA A C 1
ATOM 680 O O . ALA A 1 88 ? 13.196 9.396 8.416 1.00 88.06 88 ALA A O 1
ATOM 681 N N . PHE A 1 89 ? 13.686 11.132 7.086 1.00 87.69 89 PHE A N 1
ATOM 682 C CA . PHE A 1 89 ? 13.944 12.066 8.180 1.00 87.69 89 PHE A CA 1
ATOM 683 C C . PHE A 1 89 ? 12.674 12.537 8.885 1.00 87.69 89 PHE A C 1
ATOM 685 O O . PHE A 1 89 ? 12.700 12.713 10.105 1.00 87.69 89 PHE A O 1
ATOM 692 N N . SER A 1 90 ? 11.552 12.678 8.173 1.00 85.06 90 SER A N 1
ATOM 693 C CA . SER A 1 90 ? 10.267 13.002 8.806 1.00 85.06 90 SER A CA 1
ATOM 694 C C . SER A 1 90 ? 9.750 11.862 9.688 1.00 85.06 90 SER A C 1
ATOM 696 O O . SER A 1 90 ? 9.085 12.112 10.690 1.00 85.06 90 SER A O 1
ATOM 698 N N . GLN A 1 91 ? 10.125 10.619 9.378 1.00 84.44 91 GLN A N 1
ATOM 699 C CA . GLN A 1 91 ? 9.755 9.424 10.132 1.00 84.44 91 GLN A CA 1
ATOM 700 C C . GLN A 1 91 ? 10.734 9.081 11.276 1.00 84.44 91 GLN A C 1
ATOM 702 O O . GLN A 1 91 ? 10.589 8.026 11.891 1.00 84.44 91 GLN A O 1
ATOM 707 N N . LEU A 1 92 ? 11.750 9.902 11.589 1.00 79.62 92 LEU A N 1
ATOM 708 C CA . LEU A 1 92 ? 12.731 9.580 12.647 1.00 79.62 92 LEU A CA 1
ATOM 709 C C . LEU A 1 92 ? 12.128 9.596 14.053 1.00 79.62 92 LEU A C 1
ATOM 711 O O . LEU A 1 92 ? 12.458 8.739 14.881 1.00 79.62 92 LEU A O 1
ATOM 715 N N . ARG A 1 93 ? 11.238 10.555 14.319 1.00 73.94 93 ARG A N 1
ATOM 716 C CA . ARG A 1 93 ? 10.552 10.699 15.602 1.00 73.94 93 ARG A CA 1
ATOM 717 C C . ARG A 1 93 ? 9.053 10.582 15.382 1.00 73.94 93 ARG A C 1
ATOM 719 O O . ARG A 1 93 ? 8.440 11.447 14.769 1.00 73.94 93 ARG A O 1
ATOM 726 N N . PHE A 1 94 ? 8.479 9.516 15.918 1.00 70.00 94 PHE A N 1
ATOM 727 C CA . PHE A 1 94 ? 7.040 9.326 15.953 1.00 70.00 94 PHE A CA 1
ATOM 728 C C . PHE A 1 94 ? 6.503 9.941 17.252 1.00 70.00 94 PHE A C 1
ATOM 730 O O . PHE A 1 94 ? 6.989 9.598 18.328 1.00 70.00 94 PHE A O 1
ATOM 737 N N . ILE A 1 95 ? 5.577 10.898 17.149 1.00 69.31 95 ILE A N 1
ATOM 738 C CA . ILE A 1 95 ? 4.950 11.577 18.293 1.00 69.31 95 ILE A CA 1
ATOM 739 C C . ILE A 1 95 ? 3.440 11.468 18.115 1.00 69.31 95 ILE A C 1
ATOM 741 O O . ILE A 1 95 ? 2.921 11.837 17.060 1.00 69.31 95 ILE A O 1
ATOM 745 N N . PHE A 1 96 ? 2.732 11.003 19.140 1.00 65.12 96 PHE A N 1
ATOM 746 C CA . PHE A 1 96 ? 1.277 11.063 19.151 1.00 65.12 96 PHE A CA 1
ATOM 747 C C . PHE A 1 96 ? 0.794 12.492 19.411 1.00 65.12 96 PHE A C 1
ATOM 749 O O . PHE A 1 96 ? 1.284 13.192 20.296 1.00 65.12 96 PHE A O 1
ATOM 756 N N . GLY A 1 97 ? -0.170 12.943 18.608 1.00 62.34 97 GLY A N 1
ATOM 757 C CA . GLY A 1 97 ? -0.894 14.182 18.883 1.00 62.34 97 GLY A CA 1
ATOM 758 C C . GLY A 1 97 ? -1.869 14.012 20.054 1.00 62.34 97 GLY A C 1
ATOM 759 O O . GLY A 1 97 ? -2.249 12.897 20.393 1.00 62.34 97 GLY A O 1
ATOM 760 N N . ARG A 1 98 ? -2.344 15.132 20.616 1.00 61.91 98 ARG A N 1
ATOM 761 C CA . ARG A 1 98 ? -3.225 15.187 21.805 1.00 61.91 98 ARG A CA 1
ATOM 762 C C . ARG A 1 98 ? -4.514 14.350 21.715 1.00 61.91 98 ARG A C 1
ATOM 764 O O . ARG A 1 98 ? -5.084 14.013 22.741 1.00 61.91 98 ARG A O 1
ATOM 771 N N . ASN A 1 99 ? -4.970 14.025 20.506 1.00 59.94 99 ASN A N 1
ATOM 772 C CA . ASN A 1 99 ? -6.230 13.317 20.268 1.00 59.94 99 ASN A CA 1
ATOM 773 C C . ASN A 1 99 ? -6.031 11.846 19.858 1.00 59.94 99 ASN A C 1
ATOM 775 O O . ASN A 1 99 ? -6.997 11.205 19.455 1.00 59.94 99 ASN A O 1
ATOM 779 N N . PHE A 1 100 ? -4.802 11.320 19.907 1.00 63.19 100 PHE A N 1
ATOM 780 C CA . PHE A 1 100 ? -4.521 9.919 19.589 1.00 63.19 100 PHE A CA 1
ATOM 781 C C . PHE A 1 100 ? -4.554 9.038 20.850 1.00 63.19 100 PHE A C 1
ATOM 783 O O . PHE A 1 100 ? -4.154 9.515 21.910 1.00 63.19 100 PHE A O 1
ATOM 790 N N . PRO A 1 101 ? -4.999 7.768 20.754 1.00 69.75 101 PRO A N 1
ATOM 791 C CA . PRO A 1 101 ? -5.549 7.095 19.565 1.00 69.75 101 PRO A CA 1
ATOM 792 C C . PRO A 1 101 ? -6.857 7.739 19.088 1.00 69.75 101 PRO A C 1
ATOM 794 O O . PRO A 1 101 ? -7.511 8.419 19.864 1.00 69.75 101 PRO A O 1
ATOM 797 N N . ILE A 1 102 ? -7.230 7.594 17.816 1.00 73.25 102 ILE A N 1
ATOM 798 C CA . ILE A 1 102 ? -8.513 8.123 17.311 1.00 73.25 102 ILE A CA 1
ATOM 799 C C . ILE A 1 102 ? -9.652 7.336 17.974 1.00 73.25 102 ILE A C 1
ATOM 801 O O . ILE A 1 102 ? -9.502 6.139 18.200 1.00 73.25 102 ILE A O 1
ATOM 805 N N . GLY A 1 103 ? -10.751 8.008 18.327 1.00 79.31 103 GLY A N 1
ATOM 806 C CA . GLY A 1 103 ? -11.920 7.336 18.896 1.00 79.31 103 GLY A CA 1
ATOM 807 C C . GLY A 1 103 ? -12.584 6.376 17.906 1.00 79.31 103 GLY A C 1
ATOM 808 O O . GLY A 1 103 ? -12.501 6.563 16.694 1.00 79.31 103 GLY A O 1
ATOM 809 N N . LEU A 1 104 ? -13.265 5.359 18.428 1.00 82.44 104 LEU A N 1
ATOM 810 C CA . LEU A 1 104 ? -14.056 4.388 17.665 1.00 82.44 104 LEU A CA 1
ATOM 811 C C . LEU A 1 104 ? -15.218 5.033 16.895 1.00 82.44 104 LEU A C 1
ATOM 813 O O . LEU A 1 104 ? -15.614 4.537 15.841 1.00 82.44 104 LEU A O 1
ATOM 817 N N . ALA A 1 105 ? -15.768 6.127 17.420 1.00 86.06 105 ALA A N 1
ATOM 818 C CA . ALA A 1 105 ? -16.844 6.892 16.805 1.00 86.06 105 ALA A CA 1
ATOM 819 C C . ALA A 1 105 ? -16.641 8.402 17.027 1.00 86.06 105 ALA A C 1
ATOM 821 O O . ALA A 1 105 ? -15.666 8.846 17.635 1.00 86.06 105 ALA A O 1
ATOM 822 N N . GLU A 1 106 ? -17.559 9.201 16.490 1.00 85.06 106 GLU A N 1
ATOM 823 C CA . GLU A 1 106 ? -17.577 10.647 16.698 1.00 85.06 106 GLU A CA 1
ATOM 824 C C . GLU A 1 106 ? -17.850 10.964 18.174 1.00 85.06 106 GLU A C 1
ATOM 826 O O . GLU A 1 106 ? -18.827 10.475 18.744 1.00 85.06 106 GLU A O 1
ATOM 831 N N . GLN A 1 107 ? -16.945 11.732 18.785 1.00 83.56 107 GLN A N 1
ATOM 832 C CA . GLN A 1 107 ? -16.966 12.056 20.210 1.00 83.56 107 GLN A CA 1
ATOM 833 C C . GLN A 1 107 ? -17.934 13.204 20.485 1.00 83.56 107 GLN A C 1
ATOM 835 O O . GLN A 1 107 ? -17.876 14.233 19.815 1.00 83.56 107 GLN A O 1
ATOM 840 N N . LEU A 1 108 ? -18.769 13.038 21.506 1.00 84.62 108 LEU A N 1
ATOM 841 C CA . LEU A 1 108 ? -19.608 14.100 22.051 1.00 84.62 108 LEU A CA 1
ATOM 842 C C . LEU A 1 108 ? -18.771 15.035 22.928 1.00 84.62 108 LEU A C 1
ATOM 844 O O . LEU A 1 108 ? -17.890 14.588 23.672 1.00 84.62 108 LEU A O 1
ATOM 848 N N . GLU A 1 109 ? -19.067 16.335 22.892 1.00 80.19 109 GLU A N 1
ATOM 849 C CA . GLU A 1 109 ? -18.471 17.269 23.849 1.00 80.19 109 GLU A CA 1
ATOM 850 C C . GLU A 1 109 ? -18.977 17.015 25.282 1.00 80.19 109 GLU A C 1
ATOM 852 O O . GLU A 1 109 ? -20.026 16.413 25.508 1.00 80.19 109 GLU A O 1
ATOM 857 N N . HIS A 1 110 ? -18.250 17.527 26.284 1.00 68.31 110 HIS A N 1
ATOM 858 C CA . HIS A 1 110 ? -18.413 17.193 27.712 1.00 68.31 110 HIS A CA 1
ATOM 859 C C . HIS A 1 110 ? -19.783 17.550 28.343 1.00 68.31 110 HIS A C 1
ATOM 861 O O . HIS A 1 110 ? -19.981 17.332 29.532 1.00 68.31 110 HIS A O 1
ATOM 867 N N . ASN A 1 111 ? -20.736 18.094 27.581 1.00 73.00 111 ASN A N 1
ATOM 868 C CA . ASN A 1 111 ? -22.119 18.368 27.996 1.00 73.00 111 ASN A CA 1
ATOM 869 C C . ASN A 1 111 ? -23.135 18.208 26.851 1.00 73.00 111 ASN A C 1
ATOM 871 O O . ASN A 1 111 ? -24.281 18.648 26.973 1.00 73.00 111 ASN A O 1
ATOM 875 N N . GLU A 1 112 ? -22.721 17.625 25.731 1.00 82.00 112 GLU A N 1
ATOM 876 C CA . GLU A 1 112 ? -23.598 17.421 24.589 1.00 82.00 112 GLU A CA 1
ATOM 877 C C . GLU A 1 112 ? -24.459 16.171 24.798 1.00 82.00 112 GLU A C 1
ATOM 879 O O . GLU A 1 112 ? -24.029 15.179 25.390 1.00 82.00 112 GLU A O 1
ATOM 884 N N . GLN A 1 113 ? -25.711 16.243 24.350 1.00 83.19 113 GLN A N 1
ATOM 885 C CA . GLN A 1 113 ? -26.628 15.110 24.334 1.00 83.19 113 GLN A CA 1
ATOM 886 C C . GLN A 1 113 ? -26.954 14.780 22.892 1.00 83.19 113 GLN A C 1
ATOM 888 O O . GLN A 1 113 ? -27.284 15.665 22.102 1.00 83.19 113 GLN A O 1
ATOM 893 N N . GLY A 1 114 ? -26.891 13.500 22.566 1.00 85.00 114 GLY A N 1
ATOM 894 C CA . GLY A 1 114 ? -27.096 13.029 21.213 1.00 85.00 114 GLY A CA 1
ATOM 895 C C . GLY A 1 114 ? -26.463 11.670 20.993 1.00 85.00 114 GLY A C 1
ATOM 896 O O . GLY A 1 114 ? -25.824 11.093 21.875 1.00 85.00 114 GLY A O 1
ATOM 897 N N . THR A 1 115 ? -26.660 11.174 19.783 1.00 86.00 115 THR A N 1
ATOM 898 C CA . THR A 1 115 ? -26.071 9.933 19.302 1.00 86.00 115 THR A CA 1
ATOM 899 C C . THR A 1 115 ? -25.680 10.168 17.852 1.00 86.00 115 THR A C 1
ATOM 901 O O . THR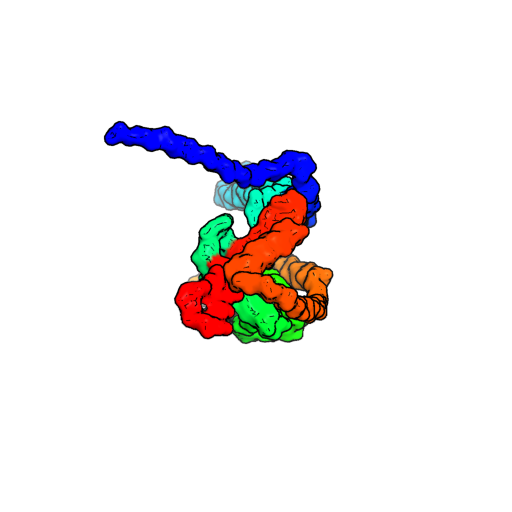 A 1 115 ? -26.514 10.595 17.053 1.00 86.00 115 THR A O 1
ATOM 904 N N . SER A 1 116 ? -24.419 9.910 17.509 1.00 85.00 116 SER A N 1
ATOM 905 C CA . SER A 1 116 ? -23.967 9.941 16.116 1.00 85.00 116 SER A CA 1
ATOM 906 C C . SER A 1 116 ? -24.380 8.662 15.375 1.00 85.00 116 SER A C 1
ATOM 908 O O . SER A 1 116 ? -24.609 7.605 15.979 1.00 85.00 116 SER A O 1
ATOM 910 N N . ASP A 1 117 ? -24.445 8.715 14.043 1.00 86.06 117 ASP A N 1
ATOM 911 C CA . ASP A 1 117 ? -24.730 7.526 13.223 1.00 86.06 117 ASP A CA 1
ATOM 912 C C . ASP A 1 117 ? -23.677 6.424 13.449 1.00 86.06 117 ASP A C 1
ATOM 914 O O . ASP A 1 117 ? -24.006 5.237 13.551 1.00 86.06 117 ASP A O 1
ATOM 918 N N . SER A 1 118 ? -22.412 6.824 13.613 1.00 84.38 118 SER A N 1
ATOM 919 C CA . SER A 1 118 ? -21.289 5.937 13.936 1.00 84.38 118 SER A CA 1
ATOM 920 C C . SER A 1 118 ? -21.445 5.281 15.312 1.00 84.38 118 SER A C 1
ATOM 922 O O . SER A 1 118 ? -21.230 4.075 15.441 1.00 84.38 118 SER A O 1
ATOM 924 N N . ALA A 1 119 ? -21.878 6.036 16.328 1.00 87.31 119 ALA A N 1
ATOM 925 C CA . ALA A 1 119 ? -22.160 5.493 17.658 1.00 87.31 119 ALA A CA 1
ATOM 926 C C . ALA A 1 119 ? -23.321 4.491 17.623 1.00 87.31 119 ALA A C 1
ATOM 928 O O . ALA A 1 119 ? -23.231 3.416 18.211 1.00 87.31 119 ALA A O 1
ATOM 929 N N . THR A 1 120 ? -24.371 4.783 16.850 1.00 88.75 120 THR A N 1
ATOM 930 C CA . THR A 1 120 ? -25.501 3.860 16.653 1.00 88.75 120 THR A CA 1
ATOM 931 C C . THR A 1 120 ? -25.047 2.546 16.013 1.00 88.75 120 THR A C 1
ATOM 933 O O . THR A 1 120 ? -25.515 1.466 16.377 1.00 88.75 120 THR A O 1
ATOM 936 N N . HIS A 1 121 ? -24.130 2.616 15.047 1.00 87.06 121 HIS A N 1
ATOM 937 C CA . HIS A 1 121 ? -23.545 1.427 14.436 1.00 87.06 121 HIS A CA 1
ATOM 938 C C . HIS A 1 121 ? -22.725 0.612 15.449 1.00 87.06 121 HIS A C 1
ATOM 940 O O . HIS A 1 121 ? -22.870 -0.611 15.493 1.00 87.06 121 HIS A O 1
ATOM 946 N N . LEU A 1 122 ? -21.936 1.273 16.304 1.00 87.38 122 LEU A N 1
ATOM 947 C CA . LEU A 1 122 ? -21.183 0.617 17.378 1.00 87.38 122 LEU A CA 1
ATOM 948 C C . LEU A 1 122 ? -22.115 -0.057 18.399 1.00 87.38 122 LEU A C 1
ATOM 950 O O . LEU A 1 122 ? -21.913 -1.220 18.743 1.00 87.38 122 LEU A O 1
ATOM 954 N N . GLU A 1 123 ? -23.185 0.622 18.824 1.00 87.62 123 GLU A N 1
ATOM 955 C CA . GLU A 1 123 ? -24.198 0.056 19.725 1.00 87.62 123 GLU A CA 1
ATOM 956 C C . GLU A 1 123 ? -24.865 -1.196 19.126 1.00 87.62 123 GLU A C 1
ATOM 958 O O . GLU A 1 123 ? -25.103 -2.178 19.835 1.00 87.62 123 GLU A O 1
ATOM 963 N N . ARG A 1 124 ? -25.152 -1.198 17.814 1.00 86.19 124 ARG A N 1
ATOM 964 C CA . ARG A 1 124 ? -25.677 -2.386 17.113 1.00 86.19 124 ARG A CA 1
ATOM 965 C C . ARG A 1 124 ? -24.656 -3.517 17.081 1.00 86.19 124 ARG A C 1
ATOM 967 O O . ARG A 1 124 ? -25.021 -4.641 17.407 1.00 86.19 124 ARG A O 1
ATOM 974 N N . GLN A 1 125 ? -23.393 -3.227 16.767 1.00 85.81 125 GLN A N 1
ATOM 975 C CA . GLN A 1 125 ? -22.320 -4.227 16.777 1.00 85.81 125 GLN A CA 1
ATOM 976 C C . GLN A 1 125 ? -22.142 -4.870 18.157 1.00 85.81 125 GLN A C 1
ATOM 978 O O . GLN A 1 125 ? -22.068 -6.095 18.262 1.00 85.81 125 GLN A O 1
ATOM 983 N N . MET A 1 126 ? -22.144 -4.068 19.228 1.00 84.00 126 MET A N 1
ATOM 984 C CA . MET A 1 126 ? -22.065 -4.575 20.603 1.00 84.00 126 MET A CA 1
ATOM 985 C C . MET A 1 126 ? -23.284 -5.431 20.972 1.00 84.00 126 MET A C 1
ATOM 987 O O . MET A 1 126 ? -23.142 -6.461 21.633 1.00 84.00 126 MET A O 1
ATOM 991 N N . ARG A 1 127 ? -24.482 -5.048 20.510 1.00 83.69 127 ARG A N 1
ATOM 992 C CA . ARG A 1 127 ? -25.729 -5.793 20.747 1.00 83.69 127 ARG A CA 1
ATOM 993 C C . ARG A 1 127 ? -25.769 -7.129 20.011 1.00 83.69 127 ARG A C 1
ATOM 995 O O . ARG A 1 127 ? -26.177 -8.131 20.591 1.00 83.69 127 ARG A O 1
ATOM 1002 N N . GLU A 1 128 ? -25.354 -7.139 18.750 1.00 84.00 128 GLU A N 1
ATOM 1003 C CA . GLU A 1 128 ? -25.271 -8.340 17.910 1.00 84.00 128 GLU A CA 1
ATOM 1004 C C . GLU A 1 128 ? -24.089 -9.233 18.298 1.00 84.00 128 GLU A C 1
ATOM 1006 O O . GLU A 1 128 ? -24.068 -10.410 17.940 1.00 84.00 128 GLU A O 1
ATOM 1011 N N . ARG A 1 129 ? -23.127 -8.693 19.062 1.00 79.38 129 ARG A N 1
ATOM 1012 C CA . ARG A 1 129 ? -21.896 -9.372 19.489 1.00 79.38 129 ARG A CA 1
ATOM 1013 C C . ARG A 1 129 ? -21.084 -9.911 18.308 1.00 79.38 129 ARG A C 1
ATOM 1015 O O . ARG A 1 129 ? -20.394 -10.922 18.427 1.00 79.38 129 ARG A O 1
ATOM 1022 N N . ALA A 1 130 ? -21.178 -9.230 17.170 1.00 74.62 130 ALA A N 1
ATOM 1023 C CA . ALA A 1 130 ? -20.551 -9.623 15.923 1.00 74.62 130 ALA A CA 1
ATOM 1024 C C . ALA A 1 130 ? -19.776 -8.442 15.338 1.00 74.62 130 ALA A C 1
ATOM 1026 O O . ALA A 1 130 ? -20.297 -7.333 15.207 1.00 74.62 130 ALA A O 1
ATOM 1027 N N . LEU A 1 131 ? -18.523 -8.697 14.963 1.00 74.06 131 LEU A N 1
ATOM 1028 C CA . LEU A 1 131 ? -17.766 -7.777 14.126 1.00 74.06 131 LEU A CA 1
ATOM 1029 C C . LEU A 1 131 ? -18.193 -7.996 12.676 1.00 74.06 131 LEU A C 1
ATOM 1031 O O . LEU A 1 131 ? -18.056 -9.095 12.136 1.00 74.06 131 LEU A O 1
ATOM 1035 N N . HIS A 1 132 ? -18.719 -6.946 12.049 1.00 72.12 132 HIS A N 1
ATOM 1036 C CA . HIS A 1 132 ? -19.067 -6.978 10.632 1.00 72.12 132 HIS A CA 1
ATOM 1037 C C . HIS A 1 132 ? -17.799 -6.820 9.796 1.00 72.12 132 HIS A C 1
ATOM 1039 O O . HIS A 1 132 ? -17.161 -5.768 9.813 1.00 72.12 132 HIS A O 1
ATOM 1045 N N . PHE A 1 133 ? -17.439 -7.864 9.053 1.00 72.69 133 PHE A N 1
ATOM 1046 C CA . PHE A 1 133 ? -16.351 -7.802 8.083 1.00 72.69 133 PHE A CA 1
ATOM 1047 C C . PHE A 1 133 ? -16.891 -7.299 6.747 1.00 72.69 133 PHE A C 1
ATOM 1049 O O . PHE A 1 133 ? -17.906 -7.785 6.249 1.00 72.69 133 PHE A O 1
ATOM 1056 N N . VAL A 1 134 ? -16.210 -6.321 6.151 1.00 70.56 134 VAL A N 1
ATOM 1057 C CA . VAL A 1 134 ? -16.569 -5.839 4.815 1.00 70.56 134 VAL A CA 1
ATOM 1058 C C . VAL A 1 134 ? -16.238 -6.935 3.811 1.00 70.56 134 VAL A C 1
ATOM 1060 O O . VAL A 1 134 ? -15.074 -7.289 3.626 1.00 70.56 134 VAL A O 1
ATOM 1063 N N . GLU A 1 135 ? -17.260 -7.475 3.152 1.00 72.56 135 GLU A N 1
ATOM 1064 C CA . GLU A 1 135 ? -17.041 -8.477 2.119 1.00 72.56 135 GLU A CA 1
ATOM 1065 C C . GLU A 1 135 ? -16.280 -7.875 0.931 1.00 72.56 135 GLU A C 1
ATOM 1067 O O . GLU A 1 135 ? -16.661 -6.820 0.401 1.00 72.56 135 GLU A O 1
ATOM 1072 N N . PRO A 1 136 ? -15.218 -8.545 0.466 1.00 69.12 136 PRO A N 1
ATOM 1073 C CA . PRO A 1 136 ? -14.452 -8.066 -0.663 1.00 69.12 136 PRO A CA 1
ATOM 1074 C C . PRO A 1 136 ? -15.274 -8.152 -1.948 1.00 69.12 136 PRO A C 1
ATOM 1076 O O . PRO A 1 136 ? -15.749 -9.215 -2.346 1.00 69.12 136 PRO A O 1
ATOM 1079 N N . ARG A 1 137 ? -15.415 -7.018 -2.639 1.00 67.50 137 ARG A N 1
ATOM 1080 C CA . ARG A 1 137 ? -16.159 -6.932 -3.901 1.00 67.50 137 ARG A CA 1
ATOM 1081 C C . ARG A 1 137 ? -15.207 -7.023 -5.090 1.00 67.50 137 ARG A C 1
ATOM 1083 O O . ARG A 1 137 ? -14.286 -6.221 -5.226 1.00 67.50 137 ARG A O 1
ATOM 1090 N N . GLY A 1 138 ? -15.461 -7.982 -5.980 1.00 71.06 138 GLY A N 1
ATOM 1091 C CA . GLY A 1 138 ? -14.799 -8.088 -7.281 1.00 71.06 138 GLY A CA 1
ATOM 1092 C C . GLY A 1 138 ? -14.188 -9.461 -7.586 1.00 71.06 138 GLY A C 1
ATOM 1093 O O . GLY A 1 138 ? -13.825 -10.203 -6.674 1.00 71.06 138 GLY A O 1
ATOM 1094 N N . PRO A 1 139 ? -14.023 -9.805 -8.877 1.00 70.06 139 PRO A N 1
ATOM 1095 C CA . PRO A 1 139 ? -13.544 -11.125 -9.295 1.00 70.06 139 PRO A CA 1
ATOM 1096 C C . PRO A 1 139 ? -12.088 -11.401 -8.884 1.00 70.06 139 PRO A C 1
ATOM 1098 O O . PRO A 1 139 ? -11.761 -12.517 -8.489 1.00 70.06 139 PRO A O 1
ATOM 1101 N N . LEU A 1 140 ? -11.215 -10.387 -8.927 1.00 73.94 140 LEU A N 1
ATOM 1102 C CA . LEU A 1 140 ? -9.812 -10.520 -8.507 1.00 73.94 140 LEU A CA 1
ATOM 1103 C C . LEU A 1 140 ? -9.663 -10.590 -6.991 1.00 73.94 140 LEU A C 1
ATOM 1105 O O . LEU A 1 140 ? -8.783 -11.290 -6.496 1.00 73.94 140 LEU A O 1
ATOM 1109 N N . ALA A 1 141 ? -10.548 -9.907 -6.264 1.00 78.06 141 ALA A N 1
ATOM 1110 C CA . ALA A 1 141 ? -10.586 -10.003 -4.819 1.00 78.06 141 ALA A CA 1
ATOM 1111 C C . ALA A 1 141 ? -10.907 -11.451 -4.417 1.00 78.06 141 ALA A C 1
ATOM 1113 O O . ALA A 1 141 ? -10.161 -12.041 -3.647 1.00 78.06 141 ALA A O 1
ATOM 1114 N N . GLY A 1 142 ? -11.901 -12.090 -5.043 1.00 81.81 142 GLY A N 1
ATOM 1115 C CA . GLY A 1 142 ? -12.188 -13.512 -4.813 1.00 81.81 142 GLY A CA 1
ATOM 1116 C C . GLY A 1 142 ? -10.959 -14.424 -4.959 1.00 81.81 142 GLY A C 1
ATOM 1117 O O . GLY A 1 142 ? -10.716 -15.263 -4.095 1.00 81.81 142 GLY A O 1
ATOM 1118 N N . LEU A 1 143 ? -10.135 -14.217 -5.995 1.00 84.25 143 LEU A N 1
ATOM 1119 C CA . LEU A 1 143 ? -8.882 -14.964 -6.175 1.00 84.25 143 LEU A CA 1
ATOM 1120 C C . LEU A 1 143 ? -7.853 -14.654 -5.074 1.00 84.25 143 LEU A C 1
ATOM 1122 O O . LEU A 1 143 ? -7.233 -15.572 -4.540 1.00 84.25 143 LEU A O 1
ATOM 1126 N N . LEU A 1 144 ? -7.695 -13.380 -4.705 1.00 85.75 144 LEU A N 1
ATOM 1127 C CA . LEU A 1 144 ? -6.801 -12.951 -3.629 1.00 85.75 144 LEU A CA 1
ATOM 1128 C C . LEU A 1 144 ? -7.159 -13.612 -2.292 1.00 85.75 144 LEU A C 1
ATOM 1130 O O . LEU A 1 144 ? -6.289 -14.187 -1.644 1.00 85.75 144 LEU A O 1
ATOM 1134 N N . TYR A 1 145 ? -8.431 -13.566 -1.893 1.00 86.06 145 TYR A N 1
ATOM 1135 C CA . TYR A 1 145 ? -8.891 -14.151 -0.628 1.00 86.06 145 TYR A CA 1
ATOM 1136 C C . TYR A 1 145 ? -8.953 -15.684 -0.675 1.00 86.06 145 TYR A C 1
ATOM 1138 O O . TYR A 1 145 ? -8.844 -16.326 0.368 1.00 86.06 145 TYR A O 1
ATOM 1146 N N . ALA A 1 146 ? -9.047 -16.297 -1.862 1.00 85.06 146 ALA A N 1
ATOM 1147 C CA . ALA A 1 146 ? -8.858 -17.739 -2.013 1.00 85.06 146 ALA A CA 1
ATOM 1148 C C . ALA A 1 146 ? -7.403 -18.160 -1.731 1.00 85.06 146 ALA A C 1
ATOM 1150 O O . ALA A 1 146 ? -7.180 -19.193 -1.098 1.00 85.06 146 ALA A O 1
ATOM 1151 N N . LEU A 1 147 ? -6.428 -17.351 -2.165 1.00 84.19 147 LEU A N 1
ATOM 1152 C CA . LEU A 1 147 ? -4.997 -17.582 -1.933 1.00 84.19 147 LEU A CA 1
ATOM 1153 C C . LEU A 1 147 ? -4.559 -17.196 -0.511 1.00 84.19 147 LEU A C 1
ATOM 1155 O O . LEU A 1 147 ? -3.726 -17.878 0.081 1.00 84.19 147 LEU A O 1
ATOM 1159 N N . MET A 1 148 ? -5.129 -16.129 0.054 1.00 83.88 148 MET A N 1
ATOM 1160 C CA . MET A 1 148 ? -4.776 -15.578 1.366 1.00 83.88 148 MET A CA 1
ATOM 1161 C C . MET A 1 148 ? -6.016 -15.394 2.248 1.00 83.88 148 MET A C 1
ATOM 1163 O O . MET A 1 148 ? -6.435 -14.276 2.541 1.00 83.88 148 MET A O 1
ATOM 1167 N N . LYS A 1 149 ? -6.592 -16.504 2.717 1.00 81.62 149 LYS A N 1
ATOM 1168 C CA . LYS A 1 149 ? -7.780 -16.496 3.594 1.00 81.62 149 LYS A CA 1
ATOM 1169 C C . LYS A 1 149 ? -7.655 -15.606 4.844 1.00 81.62 149 LYS A C 1
ATOM 1171 O O . LYS A 1 149 ? -8.629 -14.920 5.148 1.00 81.62 149 LYS A O 1
ATOM 1176 N N . PRO A 1 150 ? -6.505 -15.556 5.554 1.00 81.62 150 PRO A N 1
ATOM 1177 C CA . PRO A 1 150 ? -6.371 -14.733 6.760 1.00 81.62 150 PRO A CA 1
ATOM 1178 C C . PRO A 1 150 ? -6.578 -13.232 6.513 1.00 81.62 150 PRO A C 1
ATOM 1180 O O . PRO A 1 150 ? -6.913 -12.500 7.439 1.00 81.62 150 PRO A O 1
ATOM 1183 N N . LEU A 1 151 ? -6.445 -12.772 5.262 1.00 83.94 151 LEU A N 1
ATOM 1184 C CA . LEU A 1 151 ? -6.583 -11.365 4.893 1.00 83.94 151 LEU A CA 1
ATOM 1185 C C . LEU A 1 151 ? -7.970 -10.786 5.209 1.00 83.94 151 LEU A C 1
ATOM 1187 O O . LEU A 1 151 ? -8.082 -9.580 5.393 1.00 83.94 151 LEU A O 1
ATOM 1191 N N . ILE A 1 152 ? -9.019 -11.613 5.305 1.00 83.00 152 ILE A N 1
ATOM 1192 C CA . ILE A 1 152 ? -10.381 -11.132 5.595 1.00 83.00 152 ILE A CA 1
ATOM 1193 C C . ILE A 1 152 ? -10.513 -10.521 6.997 1.00 83.00 152 ILE A C 1
ATOM 1195 O O . ILE A 1 152 ? -11.316 -9.614 7.196 1.00 83.00 152 ILE A O 1
ATOM 1199 N N . GLY A 1 153 ? -9.702 -10.994 7.950 1.00 78.81 153 GLY A N 1
ATOM 1200 C CA . GLY A 1 153 ? -9.672 -10.485 9.321 1.00 78.81 153 GLY A CA 1
ATOM 1201 C C . GLY A 1 153 ? -8.711 -9.312 9.525 1.00 78.81 153 GLY A C 1
ATOM 1202 O O . GLY A 1 153 ? -8.652 -8.768 10.623 1.00 78.81 153 GLY A O 1
ATOM 1203 N N . ALA A 1 154 ? -7.943 -8.926 8.501 1.00 82.31 154 ALA A N 1
ATOM 1204 C CA . ALA A 1 154 ? -6.978 -7.835 8.606 1.00 82.31 154 ALA A CA 1
ATOM 1205 C C . ALA A 1 154 ? -7.674 -6.457 8.579 1.00 82.31 154 ALA A C 1
ATOM 1207 O O . ALA A 1 154 ? -8.749 -6.329 7.990 1.00 82.31 154 ALA A O 1
ATOM 1208 N N . PRO A 1 155 ? -7.060 -5.397 9.137 1.00 80.50 155 PRO A N 1
ATOM 1209 C CA . PRO A 1 155 ? -7.549 -4.028 8.987 1.00 80.50 155 PRO A CA 1
ATOM 1210 C C . PRO A 1 155 ? -7.762 -3.635 7.514 1.00 80.50 155 PRO A C 1
ATOM 1212 O O . PRO A 1 155 ? -6.983 -4.059 6.650 1.00 80.50 155 PRO A O 1
ATOM 1215 N N . PRO A 1 156 ? -8.765 -2.792 7.202 1.00 78.69 156 PRO A N 1
ATOM 1216 C CA . PRO A 1 156 ? -9.132 -2.455 5.824 1.00 78.69 156 PRO A CA 1
ATOM 1217 C C . PRO A 1 156 ? -7.978 -1.832 5.029 1.00 78.69 156 PRO A C 1
ATOM 1219 O O . PRO A 1 156 ? -7.839 -2.108 3.842 1.00 78.69 156 PRO A O 1
ATOM 1222 N N . THR A 1 157 ? -7.096 -1.074 5.682 1.00 80.69 157 THR A N 1
ATOM 1223 C CA . THR A 1 157 ? -5.889 -0.500 5.065 1.00 80.69 157 THR A CA 1
ATOM 1224 C C . THR A 1 157 ? -4.969 -1.578 4.483 1.00 80.69 157 THR A C 1
ATOM 1226 O O . THR A 1 157 ? -4.539 -1.478 3.334 1.00 80.69 157 THR A O 1
ATOM 1229 N N . ILE A 1 158 ? -4.738 -2.668 5.224 1.00 83.00 158 ILE A N 1
ATOM 1230 C CA . ILE A 1 158 ? -3.934 -3.811 4.765 1.00 83.00 158 ILE A CA 1
ATOM 1231 C C . ILE A 1 158 ? -4.659 -4.558 3.644 1.00 83.00 158 ILE A C 1
ATOM 1233 O O . ILE A 1 158 ? -4.032 -4.954 2.659 1.00 83.00 158 ILE A O 1
ATOM 1237 N N . GLN A 1 159 ? -5.981 -4.719 3.755 1.00 83.69 159 GLN A N 1
ATOM 1238 C CA . GLN A 1 159 ? -6.784 -5.361 2.714 1.00 83.69 159 GLN A CA 1
ATOM 1239 C C . GLN A 1 159 ? -6.706 -4.598 1.384 1.00 83.69 159 GLN A C 1
ATOM 1241 O O . GLN A 1 159 ? -6.434 -5.198 0.342 1.00 83.69 159 GLN A O 1
ATOM 1246 N N . TYR A 1 160 ? -6.885 -3.275 1.407 1.00 81.44 160 TYR A N 1
ATOM 1247 C CA . TYR A 1 160 ? -6.810 -2.437 0.210 1.00 81.44 160 TYR A CA 1
ATOM 1248 C C . TYR A 1 160 ? -5.398 -2.393 -0.374 1.00 81.44 160 TYR A C 1
ATOM 1250 O O . TYR A 1 160 ? -5.243 -2.487 -1.595 1.00 81.44 160 TYR A O 1
ATOM 1258 N N . ALA A 1 161 ? -4.364 -2.326 0.469 1.00 81.06 161 ALA A N 1
ATOM 1259 C CA . ALA A 1 161 ? -2.977 -2.417 0.022 1.00 81.06 161 ALA A CA 1
ATOM 1260 C C . ALA A 1 161 ? -2.705 -3.754 -0.690 1.00 81.06 161 ALA A C 1
ATOM 1262 O O . ALA A 1 161 ? -2.198 -3.769 -1.814 1.00 81.06 161 ALA A O 1
ATOM 1263 N N . ALA A 1 162 ? -3.114 -4.879 -0.096 1.00 85.00 162 ALA A N 1
ATOM 1264 C CA . ALA A 1 162 ? -2.958 -6.206 -0.687 1.00 85.00 162 ALA A CA 1
ATOM 1265 C C . ALA A 1 162 ? -3.697 -6.346 -2.027 1.00 85.00 162 ALA A C 1
ATOM 1267 O O . ALA A 1 162 ? -3.128 -6.874 -2.983 1.00 85.00 162 ALA A O 1
ATOM 1268 N N . GLN A 1 163 ? -4.923 -5.825 -2.133 1.00 83.31 163 GLN A N 1
ATOM 1269 C CA . GLN A 1 163 ? -5.683 -5.810 -3.388 1.00 83.31 163 GLN A CA 1
ATOM 1270 C C . GLN A 1 163 ? -4.959 -5.016 -4.485 1.00 83.31 163 GLN A C 1
ATOM 1272 O O . GLN A 1 163 ? -4.788 -5.522 -5.595 1.00 83.31 163 GLN A O 1
ATOM 1277 N N . ARG A 1 164 ? -4.437 -3.822 -4.177 1.00 80.00 164 ARG A N 1
ATOM 1278 C CA . ARG A 1 164 ? -3.677 -2.995 -5.138 1.00 80.00 164 ARG A CA 1
ATOM 1279 C C . ARG A 1 164 ? -2.381 -3.666 -5.588 1.00 80.00 164 ARG A C 1
ATOM 1281 O O . ARG A 1 164 ? -2.068 -3.664 -6.781 1.00 80.00 164 ARG A O 1
ATOM 1288 N N . HIS A 1 165 ? -1.635 -4.261 -4.657 1.00 83.00 165 HIS A N 1
ATOM 1289 C CA . HIS A 1 165 ? -0.421 -5.009 -4.988 1.00 83.00 165 HIS A CA 1
ATOM 1290 C C . HIS A 1 165 ? -0.728 -6.246 -5.833 1.00 83.00 165 HIS A C 1
ATOM 1292 O O . HIS A 1 165 ? 0.035 -6.557 -6.745 1.00 83.00 165 HIS A O 1
ATOM 1298 N N . PHE A 1 166 ? -1.859 -6.912 -5.597 1.00 85.62 166 PHE A N 1
ATOM 1299 C CA . PHE A 1 166 ? -2.271 -8.085 -6.363 1.00 85.62 166 PHE A CA 1
ATOM 1300 C C . PHE A 1 166 ? -2.660 -7.721 -7.798 1.00 85.62 166 PHE A C 1
ATOM 1302 O O . PHE A 1 166 ? -2.227 -8.372 -8.748 1.00 85.62 166 PHE A O 1
ATOM 1309 N N . GLU A 1 167 ? -3.408 -6.632 -7.977 1.00 79.56 167 GLU A N 1
ATOM 1310 C CA . GLU A 1 167 ? -3.725 -6.093 -9.303 1.00 79.56 167 GLU A CA 1
ATOM 1311 C C . GLU A 1 167 ? -2.460 -5.695 -10.070 1.00 79.56 167 GLU A C 1
ATOM 1313 O O . GLU A 1 167 ? -2.299 -6.040 -11.244 1.00 79.56 167 GLU A O 1
ATOM 1318 N N . SER A 1 168 ? -1.533 -5.003 -9.401 1.00 80.88 168 SER A N 1
ATOM 1319 C CA . SER A 1 168 ? -0.245 -4.643 -9.993 1.00 80.88 168 SER A CA 1
ATOM 1320 C C . SER A 1 168 ? 0.560 -5.884 -10.384 1.00 80.88 168 SER A C 1
ATOM 1322 O O . SER A 1 168 ? 1.099 -5.943 -11.489 1.00 80.88 168 SER A O 1
ATOM 1324 N N . LEU A 1 169 ? 0.591 -6.909 -9.525 1.00 85.75 169 LEU A N 1
ATOM 1325 C CA . LEU A 1 169 ? 1.276 -8.176 -9.779 1.00 85.75 169 LEU A CA 1
ATOM 1326 C C . LEU A 1 169 ? 0.749 -8.857 -11.045 1.00 85.75 169 LEU A C 1
ATOM 1328 O O . LEU A 1 169 ? 1.543 -9.242 -11.901 1.00 85.75 169 LEU A O 1
ATOM 1332 N N . ILE A 1 170 ? -0.573 -8.947 -11.206 1.00 83.44 170 ILE A N 1
ATOM 1333 C CA . ILE A 1 170 ? -1.192 -9.506 -12.417 1.00 83.44 170 ILE A CA 1
ATOM 1334 C C . ILE A 1 170 ? -0.800 -8.689 -13.652 1.00 83.44 170 ILE A C 1
ATOM 1336 O O . ILE A 1 170 ? -0.457 -9.260 -14.692 1.00 83.44 170 ILE A O 1
ATOM 1340 N N . GLY A 1 171 ? -0.804 -7.357 -13.544 1.00 80.19 171 GLY A N 1
ATOM 1341 C CA . GLY A 1 171 ? -0.346 -6.465 -14.609 1.00 80.19 171 GLY A CA 1
ATOM 1342 C C . GLY A 1 171 ? 1.111 -6.720 -15.004 1.00 80.19 171 GLY A C 1
ATOM 1343 O O . GLY A 1 171 ? 1.404 -6.887 -16.187 1.00 80.19 171 GLY A O 1
ATOM 1344 N N . MET A 1 172 ? 2.015 -6.817 -14.028 1.00 84.94 172 MET A N 1
ATOM 1345 C CA . MET A 1 172 ? 3.442 -7.073 -14.255 1.00 84.94 172 MET A CA 1
ATOM 1346 C C . MET A 1 172 ? 3.692 -8.452 -14.871 1.00 84.94 172 MET A C 1
ATOM 1348 O O . MET A 1 172 ? 4.465 -8.558 -15.820 1.00 84.94 172 MET A O 1
ATOM 1352 N N . VAL A 1 173 ? 3.003 -9.496 -14.397 1.00 86.75 173 VAL A N 1
ATOM 1353 C CA . VAL A 1 173 ? 3.072 -10.845 -14.987 1.00 86.75 173 VAL A CA 1
ATOM 1354 C C . VAL A 1 173 ? 2.566 -10.833 -16.431 1.00 86.75 173 VAL A C 1
ATOM 1356 O O . VAL A 1 173 ? 3.185 -11.440 -17.302 1.00 86.75 173 VAL A O 1
ATOM 1359 N N . SER A 1 174 ? 1.492 -10.092 -16.716 1.00 83.94 174 SER A N 1
ATOM 1360 C CA . SER A 1 174 ? 0.958 -9.953 -18.077 1.00 83.94 174 SER A CA 1
ATOM 1361 C C . SER A 1 174 ? 1.960 -9.274 -19.019 1.00 83.94 174 SER A C 1
ATOM 1363 O O . SER A 1 174 ? 2.171 -9.746 -20.136 1.00 83.94 174 SER A O 1
ATOM 1365 N N . VAL A 1 175 ? 2.627 -8.203 -18.569 1.00 84.62 175 VAL A N 1
ATOM 1366 C CA . VAL A 1 175 ? 3.678 -7.529 -19.355 1.00 84.62 175 VAL A CA 1
ATOM 1367 C C . VAL A 1 175 ? 4.906 -8.427 -19.526 1.00 84.62 175 VAL A C 1
ATOM 1369 O O . VAL A 1 175 ? 5.474 -8.456 -20.614 1.00 84.62 175 VAL A O 1
ATOM 1372 N N . LEU A 1 176 ? 5.290 -9.201 -18.507 1.00 88.25 176 LEU A N 1
ATOM 1373 C CA . LEU A 1 176 ? 6.407 -10.148 -18.592 1.00 88.25 176 LEU A CA 1
ATOM 1374 C C . LEU A 1 176 ? 6.143 -11.253 -19.622 1.00 88.25 176 LEU A C 1
ATOM 1376 O O . LEU A 1 176 ? 7.003 -11.529 -20.455 1.00 88.25 176 LEU A O 1
ATOM 1380 N N . LEU A 1 177 ? 4.949 -11.853 -19.601 1.00 86.75 177 LEU A N 1
ATOM 1381 C CA . LEU A 1 177 ? 4.536 -12.845 -20.598 1.00 86.75 177 LEU A CA 1
ATOM 1382 C C . LEU A 1 177 ? 4.533 -12.243 -22.003 1.00 86.75 177 LEU A C 1
ATOM 1384 O O . LEU A 1 177 ? 5.044 -12.850 -22.942 1.00 86.75 177 LEU A O 1
ATOM 1388 N N . SER A 1 178 ? 4.015 -11.024 -22.138 1.00 85.50 178 SER A N 1
ATOM 1389 C CA . SER A 1 178 ? 4.023 -10.305 -23.407 1.00 85.50 178 SER A CA 1
ATOM 1390 C C . SER A 1 178 ? 5.433 -10.044 -23.938 1.00 85.50 178 SER A C 1
ATOM 1392 O O . SER A 1 178 ? 5.702 -10.233 -25.128 1.00 85.50 178 SER A O 1
ATOM 1394 N N . LEU A 1 179 ? 6.350 -9.643 -23.055 1.00 86.81 179 LEU A N 1
ATOM 1395 C CA . LEU A 1 179 ? 7.754 -9.440 -23.386 1.00 86.81 179 LEU A CA 1
ATOM 1396 C C . LEU A 1 179 ? 8.394 -10.754 -23.836 1.00 86.81 179 LEU A C 1
ATOM 1398 O O . LEU A 1 179 ? 9.070 -10.761 -24.859 1.00 86.81 179 LEU A O 1
ATOM 1402 N N . ALA A 1 180 ? 8.140 -11.864 -23.136 1.00 88.06 180 ALA A N 1
ATOM 1403 C CA . ALA A 1 180 ? 8.659 -13.179 -23.511 1.00 88.06 180 ALA A CA 1
ATOM 1404 C C . ALA A 1 180 ? 8.177 -13.608 -24.908 1.00 88.06 180 ALA A C 1
ATOM 1406 O O . ALA A 1 180 ? 8.984 -14.019 -25.740 1.00 88.06 180 ALA A O 1
ATOM 1407 N N . VAL A 1 181 ? 6.882 -13.443 -25.201 1.00 85.38 181 VAL A N 1
ATOM 1408 C CA . VAL A 1 181 ? 6.321 -13.709 -26.537 1.00 85.38 181 VAL A CA 1
ATOM 1409 C C . VAL A 1 181 ? 6.956 -12.793 -27.587 1.00 85.38 181 VAL A C 1
ATOM 1411 O O . VAL A 1 181 ? 7.373 -13.259 -28.644 1.00 85.38 181 VAL A O 1
ATOM 1414 N N . SER A 1 182 ? 7.090 -11.498 -27.294 1.00 84.69 182 SER A N 1
ATOM 1415 C CA . SER A 1 182 ? 7.676 -10.524 -28.226 1.00 84.69 182 SER A CA 1
ATOM 1416 C C . SER A 1 182 ? 9.150 -10.798 -28.510 1.00 84.69 182 SER A C 1
ATOM 1418 O O . SER A 1 182 ? 9.583 -10.660 -29.650 1.00 84.69 182 SER A O 1
ATOM 1420 N N . TYR A 1 183 ? 9.910 -11.224 -27.501 1.00 86.00 183 TYR A N 1
ATOM 1421 C CA . TYR A 1 183 ? 11.298 -11.640 -27.665 1.00 86.00 183 TYR A CA 1
ATOM 1422 C C . TYR A 1 183 ? 11.401 -12.821 -28.637 1.00 86.00 183 TYR A C 1
ATOM 1424 O O . TYR A 1 183 ? 12.177 -12.763 -29.585 1.00 86.00 183 TYR A O 1
ATOM 1432 N N . VAL A 1 184 ? 10.560 -13.848 -28.471 1.00 86.62 184 VAL A N 1
ATOM 1433 C CA . VAL A 1 184 ? 10.544 -15.017 -29.369 1.00 86.62 184 VAL A CA 1
ATOM 1434 C C . VAL A 1 184 ? 10.153 -14.638 -30.804 1.00 86.62 184 VAL A C 1
ATOM 1436 O O . VAL A 1 184 ? 10.710 -15.193 -31.746 1.00 86.62 184 VAL A O 1
ATOM 1439 N N . LEU A 1 185 ? 9.222 -13.696 -30.992 1.00 82.62 185 LEU A N 1
ATOM 1440 C CA . LEU A 1 185 ? 8.756 -13.294 -32.327 1.00 82.62 185 LEU A CA 1
ATOM 1441 C C . LEU A 1 185 ? 9.731 -12.371 -33.076 1.00 82.62 185 LEU A C 1
ATOM 1443 O O . LEU A 1 185 ? 9.852 -12.480 -34.297 1.00 82.62 185 LEU A O 1
ATOM 1447 N N . PHE A 1 186 ? 10.379 -11.437 -32.374 1.00 81.88 186 PHE A N 1
ATOM 1448 C CA . PHE A 1 186 ? 11.143 -10.345 -32.993 1.00 81.88 186 PHE A CA 1
ATOM 1449 C C . PHE A 1 186 ? 12.661 -10.459 -32.837 1.00 81.88 186 PHE A C 1
ATOM 1451 O O . PHE A 1 186 ? 13.371 -9.645 -33.428 1.00 81.88 186 PHE A O 1
ATOM 1458 N N . SER A 1 187 ? 13.177 -11.436 -32.085 1.00 81.31 187 SER A N 1
ATOM 1459 C CA . SER A 1 187 ? 14.625 -11.646 -31.982 1.00 81.31 187 SER A CA 1
ATOM 1460 C C . SER A 1 187 ? 15.241 -11.901 -33.363 1.00 81.31 187 SER A C 1
ATOM 1462 O O . SER A 1 187 ? 14.770 -12.747 -34.124 1.00 81.31 187 SER A O 1
ATOM 1464 N N . GLY A 1 188 ? 16.274 -11.130 -33.709 1.00 79.69 188 GLY A N 1
ATOM 1465 C CA . GLY A 1 188 ? 16.959 -11.196 -34.999 1.00 79.69 188 GLY A CA 1
ATOM 1466 C C . GLY A 1 188 ? 16.252 -10.465 -36.145 1.00 79.69 188 GLY A C 1
ATOM 1467 O O . GLY A 1 188 ? 16.748 -10.499 -37.272 1.00 79.69 188 GLY A O 1
ATOM 1468 N N . GLN A 1 189 ? 15.117 -9.797 -35.900 1.00 83.44 189 GLN A N 1
ATOM 1469 C CA . GLN A 1 189 ? 14.421 -9.005 -36.917 1.00 83.44 189 GLN A CA 1
ATOM 1470 C C . GLN A 1 189 ? 14.855 -7.527 -36.917 1.00 83.44 189 GLN A C 1
ATOM 1472 O O . GLN A 1 189 ? 15.232 -6.988 -35.877 1.00 83.44 189 GLN A O 1
ATOM 1477 N N . PRO A 1 190 ? 14.704 -6.798 -38.043 1.00 80.69 190 PRO A N 1
ATOM 1478 C CA . PRO A 1 190 ? 15.081 -5.380 -38.137 1.00 80.69 190 PRO A CA 1
ATOM 1479 C C . PRO A 1 190 ? 14.367 -4.456 -37.136 1.00 80.69 190 PRO A C 1
ATOM 1481 O O . PRO A 1 190 ? 14.847 -3.364 -36.844 1.00 80.69 190 PRO A O 1
ATOM 1484 N N . HIS A 1 191 ? 13.211 -4.877 -36.617 1.00 81.12 191 HIS A N 1
ATOM 1485 C CA . HIS A 1 191 ? 12.393 -4.097 -35.686 1.00 81.12 191 HIS A CA 1
ATOM 1486 C C . HIS A 1 191 ? 12.655 -4.419 -34.205 1.00 81.12 191 HIS A C 1
ATOM 1488 O O . HIS A 1 191 ? 12.021 -3.822 -33.334 1.00 81.12 191 HIS A O 1
ATOM 1494 N N . GLU A 1 192 ? 13.590 -5.327 -33.903 1.00 83.75 192 GLU A N 1
ATOM 1495 C CA . GLU A 1 192 ? 13.899 -5.785 -32.541 1.00 83.75 192 GLU A CA 1
ATOM 1496 C C . GLU A 1 192 ? 14.236 -4.622 -31.591 1.00 83.75 192 GLU A C 1
ATOM 1498 O O . GLU A 1 192 ? 13.732 -4.549 -30.466 1.00 83.75 192 GLU A O 1
ATOM 1503 N N . GLY A 1 193 ? 15.035 -3.665 -32.072 1.00 83.31 193 GLY A N 1
ATOM 1504 C CA . GLY A 1 193 ? 15.407 -2.466 -31.325 1.00 83.31 193 GLY A CA 1
ATOM 1505 C C . GLY A 1 193 ? 14.189 -1.672 -30.858 1.00 83.31 193 GLY A C 1
ATOM 1506 O O . GLY A 1 193 ? 14.014 -1.440 -29.666 1.00 83.31 193 GLY A O 1
ATOM 1507 N N . ILE A 1 194 ? 13.290 -1.320 -31.776 1.00 82.62 194 ILE A N 1
ATOM 1508 C CA . ILE A 1 194 ? 12.108 -0.497 -31.471 1.00 82.62 194 ILE A CA 1
ATOM 1509 C C . ILE A 1 194 ? 11.179 -1.208 -30.481 1.00 82.62 194 ILE A C 1
ATOM 1511 O O . ILE A 1 194 ? 10.707 -0.592 -29.524 1.00 82.62 194 ILE A O 1
ATOM 1515 N N . VAL A 1 195 ? 10.933 -2.505 -30.689 1.00 83.00 195 VAL A N 1
ATOM 1516 C CA . VAL A 1 195 ? 10.043 -3.299 -29.829 1.00 83.00 195 VAL A CA 1
ATOM 1517 C C . VAL A 1 195 ? 10.612 -3.396 -28.414 1.00 83.00 195 VAL A C 1
ATOM 1519 O O . VAL A 1 195 ? 9.895 -3.128 -27.452 1.00 83.00 195 VAL A O 1
ATOM 1522 N N . SER A 1 196 ? 11.902 -3.712 -28.269 1.00 84.06 196 SER A N 1
ATOM 1523 C CA . SER A 1 196 ? 12.547 -3.831 -26.953 1.00 84.06 196 SER A CA 1
ATOM 1524 C C . SER A 1 196 ? 12.554 -2.511 -26.170 1.00 84.06 196 SER A C 1
ATOM 1526 O O . SER A 1 196 ? 12.251 -2.495 -24.976 1.00 84.06 196 SER A O 1
ATOM 1528 N N . TRP A 1 197 ? 12.795 -1.383 -26.845 1.00 85.19 197 TRP A N 1
ATOM 1529 C CA . TRP A 1 197 ? 12.755 -0.056 -26.228 1.00 85.19 197 TRP A CA 1
ATOM 1530 C C . TRP A 1 197 ? 11.348 0.380 -25.816 1.00 85.19 197 TRP A C 1
ATOM 1532 O O . TRP A 1 197 ? 11.207 1.051 -24.796 1.00 85.19 197 TRP A O 1
ATOM 1542 N N . ALA A 1 198 ? 10.303 -0.031 -26.541 1.00 83.44 198 ALA A N 1
ATOM 1543 C CA . ALA A 1 198 ? 8.915 0.273 -26.184 1.00 83.44 198 ALA A CA 1
ATOM 1544 C C . ALA A 1 198 ? 8.483 -0.371 -24.853 1.00 83.44 198 ALA A C 1
ATOM 1546 O O . ALA A 1 198 ? 7.626 0.171 -24.148 1.00 83.44 198 ALA A O 1
ATOM 1547 N N . TYR A 1 199 ? 9.098 -1.494 -24.467 1.00 84.94 199 TYR A N 1
ATOM 1548 C CA . TYR A 1 199 ? 8.802 -2.157 -23.198 1.00 84.94 199 TYR A CA 1
ATOM 1549 C C . TYR A 1 199 ? 9.322 -1.392 -21.979 1.00 84.94 199 TYR A C 1
ATOM 1551 O O . TYR A 1 199 ? 8.711 -1.475 -20.919 1.00 84.94 199 TYR A O 1
ATOM 1559 N N . LEU A 1 200 ? 10.388 -0.597 -22.093 1.00 84.75 200 LEU A N 1
ATOM 1560 C CA . LEU A 1 200 ? 10.922 0.141 -20.945 1.00 84.75 200 LEU A CA 1
ATOM 1561 C C . LEU A 1 200 ? 9.917 1.160 -20.360 1.00 84.75 200 LEU A C 1
ATOM 1563 O O . LEU A 1 200 ? 9.593 1.037 -19.176 1.00 84.75 200 LEU A O 1
ATOM 1567 N N . PRO A 1 201 ? 9.333 2.105 -21.125 1.00 81.69 201 PRO A N 1
ATOM 1568 C CA . PRO A 1 201 ? 8.311 3.000 -20.586 1.00 81.69 201 PRO A CA 1
ATOM 1569 C C . PRO A 1 201 ? 7.036 2.248 -20.182 1.00 81.69 201 PRO A C 1
ATOM 1571 O O . PRO A 1 201 ? 6.411 2.621 -19.191 1.00 81.69 201 PRO A O 1
ATOM 1574 N N . LEU A 1 202 ? 6.672 1.164 -20.881 1.00 78.75 202 LE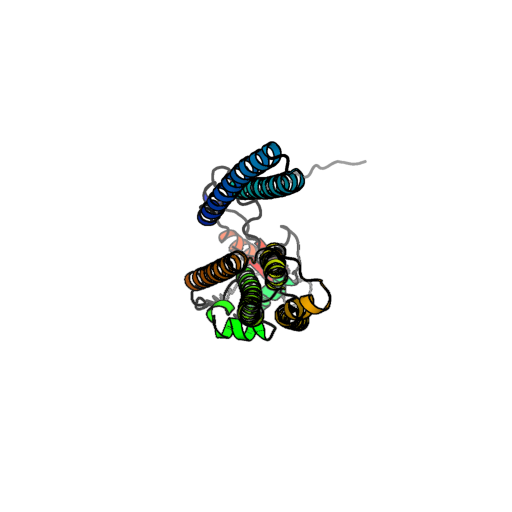U A N 1
ATOM 1575 C CA . LEU A 1 202 ? 5.530 0.325 -20.503 1.00 78.75 202 LEU A CA 1
ATOM 1576 C C . LEU A 1 202 ? 5.724 -0.274 -19.101 1.00 78.75 202 LEU A C 1
ATOM 1578 O O . LEU A 1 202 ? 4.848 -0.132 -18.249 1.00 78.75 202 LEU A O 1
ATOM 1582 N N . THR A 1 203 ? 6.892 -0.870 -18.837 1.00 81.81 203 THR A N 1
ATOM 1583 C CA . THR A 1 203 ? 7.244 -1.400 -17.511 1.00 81.81 203 THR A CA 1
ATOM 1584 C C . THR A 1 203 ? 7.282 -0.293 -16.460 1.00 81.81 203 THR A C 1
ATOM 1586 O O . THR A 1 203 ? 6.621 -0.416 -15.429 1.00 81.81 203 THR A O 1
ATOM 1589 N N . GLY A 1 204 ? 7.936 0.839 -16.743 1.00 78.38 204 GLY A N 1
ATOM 1590 C CA . GLY A 1 204 ? 8.008 1.974 -15.819 1.00 78.38 204 GLY A CA 1
ATOM 1591 C C . GLY A 1 204 ? 6.630 2.501 -15.410 1.00 78.38 204 GLY A C 1
ATOM 1592 O O . GLY A 1 204 ? 6.357 2.676 -14.224 1.00 78.38 204 GLY A O 1
ATOM 1593 N N . LEU A 1 205 ? 5.714 2.673 -16.366 1.00 73.81 205 LEU A N 1
ATOM 1594 C CA . LEU A 1 205 ? 4.347 3.122 -16.087 1.00 73.81 205 LEU A CA 1
ATOM 1595 C C . LEU A 1 205 ? 3.559 2.114 -15.242 1.00 73.81 205 LEU A C 1
ATOM 1597 O O . LEU A 1 205 ? 2.802 2.520 -14.356 1.00 73.81 205 LEU A O 1
ATOM 1601 N N . THR A 1 206 ? 3.734 0.810 -15.482 1.00 73.62 206 THR A N 1
ATOM 1602 C CA . THR A 1 206 ? 3.086 -0.221 -14.657 1.00 73.62 206 THR A CA 1
ATOM 1603 C C . THR A 1 206 ? 3.610 -0.248 -13.225 1.00 73.62 206 THR A C 1
ATOM 1605 O O . THR A 1 206 ? 2.808 -0.402 -12.307 1.00 73.62 206 THR A O 1
ATOM 1608 N N . LEU A 1 207 ? 4.911 -0.014 -13.026 1.00 74.31 207 LEU A N 1
ATOM 1609 C CA . LEU A 1 207 ? 5.535 0.042 -11.703 1.00 74.31 207 LEU A CA 1
ATOM 1610 C C . LEU A 1 207 ? 5.074 1.257 -1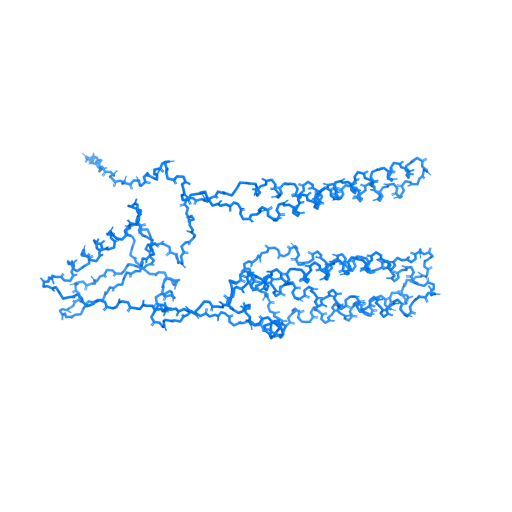0.896 1.00 74.31 207 LEU A C 1
ATOM 1612 O O . LEU A 1 207 ? 4.820 1.137 -9.706 1.00 74.31 207 LEU A O 1
ATOM 1616 N N . ILE A 1 208 ? 4.970 2.430 -11.523 1.00 68.19 208 ILE A N 1
ATOM 1617 C CA . ILE A 1 208 ? 4.714 3.696 -10.818 1.00 68.19 208 ILE A CA 1
ATOM 1618 C C . ILE A 1 208 ? 3.253 3.809 -10.343 1.00 68.19 208 ILE A C 1
ATOM 1620 O O . ILE A 1 208 ? 2.965 4.385 -9.291 1.00 68.19 208 ILE A O 1
ATOM 1624 N N . LYS A 1 209 ? 2.310 3.248 -11.104 1.00 67.38 209 LYS A N 1
ATOM 1625 C CA . LYS A 1 209 ? 0.866 3.364 -10.858 1.00 67.38 209 LYS A CA 1
ATOM 1626 C C . LYS A 1 209 ? 0.386 2.919 -9.461 1.00 67.38 209 LYS A C 1
ATOM 1628 O O . LYS A 1 209 ? -0.430 3.656 -8.901 1.00 67.38 209 LYS A O 1
ATOM 1633 N N . PRO A 1 210 ? 0.822 1.778 -8.885 1.00 61.44 210 PRO A N 1
ATOM 1634 C CA . PRO A 1 210 ? 0.440 1.397 -7.522 1.00 61.44 210 PRO A CA 1
ATOM 1635 C C . PRO A 1 210 ? 0.975 2.368 -6.461 1.00 61.44 210 PRO A C 1
ATOM 1637 O O . PRO A 1 210 ? 0.268 2.638 -5.500 1.00 61.44 210 PRO A O 1
ATOM 1640 N N . PHE A 1 211 ? 2.162 2.955 -6.661 1.00 59.00 211 PHE A N 1
ATOM 1641 C CA . PHE A 1 211 ? 2.788 3.856 -5.684 1.00 59.00 211 PHE A CA 1
ATOM 1642 C C . PHE A 1 211 ? 2.291 5.309 -5.768 1.00 59.00 211 PHE A C 1
ATOM 1644 O O . PHE A 1 211 ? 2.361 6.036 -4.783 1.00 59.00 211 PHE A O 1
ATOM 1651 N N . MET A 1 212 ? 1.774 5.760 -6.918 1.00 56.62 212 MET A N 1
ATOM 1652 C CA . MET A 1 212 ? 1.194 7.110 -7.049 1.00 56.62 212 MET A CA 1
ATOM 1653 C C . MET A 1 212 ? -0.225 7.225 -6.484 1.00 56.62 212 MET A C 1
ATOM 1655 O O . MET A 1 212 ? -0.670 8.325 -6.164 1.00 56.62 212 MET A O 1
ATOM 1659 N N . ARG A 1 213 ? -0.960 6.114 -6.373 1.00 56.00 213 ARG A N 1
ATOM 1660 C CA . ARG A 1 213 ? -2.301 6.085 -5.769 1.00 56.00 213 ARG A CA 1
ATOM 1661 C C . ARG A 1 213 ? -2.179 5.768 -4.281 1.00 56.00 213 ARG A C 1
ATOM 1663 O O . ARG A 1 213 ? -2.586 4.704 -3.829 1.00 56.00 213 ARG A O 1
ATOM 1670 N N . ALA A 1 214 ? -1.579 6.705 -3.557 1.00 50.41 214 ALA A N 1
ATOM 1671 C CA . ALA A 1 214 ? -1.223 6.587 -2.146 1.00 50.41 214 ALA A CA 1
ATOM 1672 C C . ALA A 1 214 ? -2.358 6.964 -1.175 1.00 50.41 214 ALA A C 1
ATOM 1674 O O . ALA A 1 214 ? -2.081 7.271 -0.023 1.00 50.41 214 ALA A O 1
ATOM 1675 N N . ASP A 1 215 ? -3.624 6.971 -1.606 1.00 54.19 215 ASP A N 1
ATOM 1676 C CA . ASP A 1 215 ? -4.720 7.141 -0.649 1.00 54.19 215 ASP A CA 1
ATOM 1677 C C . ASP A 1 215 ? -5.112 5.763 -0.112 1.00 54.19 215 ASP A C 1
ATOM 1679 O O . ASP A 1 215 ? -5.922 5.051 -0.707 1.00 54.19 215 ASP A O 1
ATOM 1683 N N . GLU A 1 216 ? -4.410 5.295 0.919 1.00 56.44 216 GLU A N 1
ATOM 1684 C CA . GLU A 1 216 ? -4.538 3.947 1.506 1.00 56.44 216 GLU A CA 1
ATOM 1685 C C . GLU A 1 216 ? -5.934 3.669 2.085 1.00 56.44 216 GLU A C 1
ATOM 1687 O O . GLU A 1 216 ? -6.314 2.512 2.265 1.00 56.44 216 GLU A O 1
ATOM 1692 N N . ASN A 1 217 ? -6.718 4.726 2.305 1.00 57.53 217 ASN A N 1
ATOM 1693 C CA . ASN A 1 217 ? -8.034 4.662 2.930 1.00 57.53 217 ASN A CA 1
ATOM 1694 C C . ASN A 1 217 ? -9.190 4.517 1.930 1.00 57.53 217 ASN A C 1
ATOM 1696 O O . ASN A 1 217 ? -10.309 4.207 2.340 1.00 57.53 217 ASN A O 1
ATOM 1700 N N . GLU A 1 218 ? -8.955 4.712 0.627 1.00 63.34 218 GLU A N 1
ATOM 1701 C CA . GLU A 1 218 ? -10.022 4.557 -0.364 1.00 63.34 218 GLU A CA 1
ATOM 1702 C C . GLU A 1 218 ? -10.212 3.086 -0.781 1.00 63.34 218 GLU A C 1
ATOM 1704 O O . GLU A 1 218 ? -9.258 2.443 -1.252 1.00 63.34 218 GLU A O 1
ATOM 1709 N N . PRO A 1 219 ? -11.450 2.554 -0.718 1.00 62.69 219 PRO A N 1
ATOM 1710 C CA . PRO A 1 219 ? -11.747 1.253 -1.291 1.00 62.69 219 PRO A CA 1
ATOM 1711 C C . PRO A 1 219 ? -11.476 1.276 -2.805 1.00 62.69 219 PRO A C 1
ATOM 1713 O O . PRO A 1 219 ? -11.737 2.285 -3.474 1.00 62.69 219 PRO A O 1
ATOM 1716 N N . PRO A 1 220 ? -10.960 0.181 -3.388 1.00 62.88 220 PRO A N 1
ATOM 1717 C CA . PRO A 1 220 ? -10.736 0.122 -4.823 1.00 62.88 220 PRO A CA 1
ATOM 1718 C C . PRO A 1 220 ? -12.049 0.354 -5.584 1.00 62.88 220 PRO A C 1
ATOM 1720 O O . PRO A 1 220 ? -13.047 -0.337 -5.380 1.00 62.88 220 PRO A O 1
ATOM 1723 N N . LYS A 1 221 ? -12.046 1.368 -6.459 1.00 61.22 221 LYS A N 1
ATOM 1724 C CA . LYS A 1 221 ? -13.199 1.751 -7.292 1.00 61.22 221 LYS A CA 1
ATOM 1725 C C . LYS A 1 221 ? -13.593 0.609 -8.234 1.00 61.22 221 LYS A C 1
ATOM 1727 O O . LYS A 1 221 ? -12.717 -0.038 -8.790 1.00 61.22 221 LYS A O 1
ATOM 1732 N N . ASP A 1 222 ? -14.899 0.435 -8.447 1.00 61.62 222 ASP A N 1
ATOM 1733 C CA . ASP A 1 222 ? -15.567 -0.522 -9.348 1.00 61.62 222 ASP A CA 1
ATOM 1734 C C . ASP A 1 222 ? -14.672 -1.542 -10.081 1.00 61.62 222 ASP A C 1
ATOM 1736 O O . ASP A 1 222 ? -14.038 -1.261 -11.110 1.00 61.62 222 ASP A O 1
ATOM 1740 N N . SER A 1 223 ? -14.713 -2.789 -9.605 1.00 59.88 223 SER A N 1
ATOM 1741 C CA . SER A 1 223 ? -13.883 -3.903 -10.080 1.00 59.88 223 SER A CA 1
ATOM 1742 C C . SER A 1 223 ? -14.050 -4.199 -11.578 1.00 59.88 223 SER A C 1
ATOM 1744 O O . SER A 1 223 ? -13.133 -4.716 -12.217 1.00 59.88 223 SER A O 1
ATOM 1746 N N . ARG A 1 224 ? -15.195 -3.842 -12.181 1.00 66.62 224 ARG A N 1
ATOM 1747 C CA . ARG A 1 224 ? -15.461 -4.036 -13.619 1.00 66.62 224 ARG A CA 1
ATOM 1748 C C . ARG A 1 224 ? -14.618 -3.110 -14.498 1.00 66.62 224 ARG A C 1
ATOM 1750 O O . ARG A 1 224 ? -14.086 -3.545 -15.519 1.00 66.62 224 ARG A O 1
ATOM 1757 N N . LEU A 1 225 ? -14.460 -1.848 -14.094 1.00 64.75 225 LEU A N 1
ATOM 1758 C CA . LEU A 1 225 ? -13.636 -0.878 -14.819 1.00 64.75 225 LEU A CA 1
ATOM 1759 C C . LEU A 1 225 ? -12.151 -1.246 -14.720 1.00 64.75 225 LEU A C 1
ATOM 1761 O O . LEU A 1 225 ? -11.401 -1.083 -15.684 1.00 64.75 225 LEU A O 1
ATOM 1765 N N . ILE A 1 226 ? -11.730 -1.765 -13.565 1.00 64.00 226 ILE A N 1
ATOM 1766 C CA . ILE A 1 226 ? -10.369 -2.262 -13.347 1.00 64.00 226 ILE A CA 1
ATOM 1767 C C . ILE A 1 226 ? -10.096 -3.482 -14.231 1.00 64.00 226 ILE A C 1
ATOM 1769 O O . ILE A 1 226 ? -9.100 -3.487 -14.951 1.00 64.00 226 ILE A O 1
ATOM 1773 N N . MET A 1 227 ? -11.005 -4.460 -14.267 1.00 67.19 227 MET A N 1
ATOM 1774 C CA . MET A 1 227 ? -10.870 -5.653 -15.110 1.00 67.19 227 MET A CA 1
ATOM 1775 C C . MET A 1 227 ? -10.785 -5.296 -16.599 1.00 67.19 227 MET A C 1
ATOM 1777 O O . MET A 1 227 ? -9.917 -5.806 -17.300 1.00 67.19 227 MET A O 1
ATOM 1781 N N . MET A 1 228 ? -11.616 -4.363 -17.076 1.00 69.88 228 MET A N 1
ATOM 1782 C CA . MET A 1 228 ? -11.558 -3.897 -18.466 1.00 69.88 228 MET A CA 1
ATOM 1783 C C . MET A 1 228 ? -10.241 -3.177 -18.774 1.00 69.88 228 MET A C 1
ATOM 1785 O O . MET A 1 228 ? -9.663 -3.382 -19.836 1.00 69.88 228 MET A O 1
ATOM 1789 N N . ARG A 1 229 ? -9.727 -2.365 -17.843 1.00 68.81 229 ARG A N 1
ATOM 1790 C CA . ARG A 1 229 ? -8.423 -1.699 -17.989 1.00 68.81 229 ARG A CA 1
ATOM 1791 C C . ARG A 1 229 ? -7.260 -2.685 -17.972 1.00 68.81 229 ARG A C 1
ATOM 1793 O O . ARG A 1 229 ? -6.306 -2.473 -18.707 1.00 68.81 229 ARG A O 1
ATOM 1800 N N . MET A 1 230 ? -7.327 -3.738 -17.161 1.00 65.44 230 MET A N 1
ATOM 1801 C CA . MET A 1 230 ? -6.318 -4.801 -17.113 1.00 65.44 230 MET A CA 1
ATOM 1802 C C . MET A 1 230 ? -6.353 -5.648 -18.384 1.00 65.44 230 MET A C 1
ATOM 1804 O O . MET A 1 230 ? -5.307 -5.890 -18.969 1.00 65.44 230 MET A O 1
ATOM 1808 N N . ALA A 1 231 ? -7.544 -6.024 -18.858 1.00 69.06 231 ALA A N 1
ATOM 1809 C CA . ALA A 1 231 ? -7.715 -6.723 -20.127 1.00 69.06 231 ALA A CA 1
ATOM 1810 C C . ALA A 1 231 ? -7.217 -5.867 -21.298 1.00 69.06 231 ALA A C 1
ATOM 1812 O O . ALA A 1 231 ? -6.443 -6.346 -22.118 1.00 69.06 231 ALA A O 1
ATOM 1813 N N . ALA A 1 232 ? -7.575 -4.581 -21.335 1.00 71.38 232 ALA A N 1
ATOM 1814 C CA . ALA A 1 232 ? -7.060 -3.642 -22.325 1.00 71.38 232 ALA A CA 1
ATOM 1815 C C . ALA A 1 232 ? -5.537 -3.490 -22.228 1.00 71.38 232 ALA A C 1
ATOM 1817 O O . ALA A 1 232 ? -4.881 -3.437 -23.258 1.00 71.38 232 ALA A O 1
ATOM 1818 N N . LEU A 1 233 ? -4.965 -3.462 -21.019 1.00 68.62 233 LEU A N 1
ATOM 1819 C CA . LEU A 1 233 ? -3.519 -3.383 -20.820 1.00 68.62 233 LEU A CA 1
ATOM 1820 C C . LEU A 1 233 ? -2.811 -4.670 -21.251 1.00 68.62 233 LEU A C 1
ATOM 1822 O O . LEU A 1 233 ? -1.763 -4.579 -21.868 1.00 68.62 233 LEU A O 1
ATOM 1826 N N . ALA A 1 234 ? -3.373 -5.846 -20.973 1.00 67.81 234 ALA A N 1
ATOM 1827 C CA . ALA A 1 234 ? -2.826 -7.130 -21.404 1.00 67.81 234 ALA A CA 1
ATOM 1828 C C . ALA A 1 234 ? -2.897 -7.274 -22.931 1.00 67.81 234 ALA A C 1
ATOM 1830 O O . ALA A 1 234 ? -1.901 -7.605 -23.567 1.00 67.81 234 ALA A O 1
ATOM 1831 N N . VAL A 1 235 ? -4.042 -6.940 -23.534 1.00 73.62 235 VAL A N 1
ATOM 1832 C CA . VAL A 1 235 ? -4.208 -6.919 -24.994 1.00 73.62 235 VAL A CA 1
ATOM 1833 C C . VAL A 1 235 ? -3.274 -5.892 -25.626 1.00 73.62 235 VAL A C 1
ATOM 1835 O O . VAL A 1 235 ? -2.611 -6.209 -26.603 1.00 73.62 235 VAL A O 1
ATOM 1838 N N . PHE A 1 236 ? -3.164 -4.687 -25.064 1.00 71.75 236 PHE A N 1
ATOM 1839 C CA . PHE A 1 236 ? -2.238 -3.661 -25.543 1.00 71.75 236 PHE A CA 1
ATOM 1840 C C . PHE A 1 236 ? -0.776 -4.071 -25.360 1.00 71.75 236 PHE A C 1
ATOM 1842 O O . PHE A 1 236 ? 0.029 -3.810 -26.244 1.00 71.75 236 PHE A O 1
ATOM 1849 N N . ALA A 1 237 ? -0.423 -4.730 -24.257 1.00 64.69 237 ALA A N 1
ATOM 1850 C CA . ALA A 1 237 ? 0.929 -5.221 -24.028 1.00 64.69 237 ALA A CA 1
ATOM 1851 C C . ALA A 1 237 ? 1.314 -6.249 -25.094 1.00 64.69 237 ALA A C 1
ATOM 1853 O O . ALA A 1 237 ? 2.408 -6.145 -25.633 1.00 64.69 237 ALA A O 1
ATOM 1854 N N . VAL A 1 238 ? 0.404 -7.167 -25.448 1.00 66.81 238 VAL A N 1
ATOM 1855 C CA . VAL A 1 238 ? 0.640 -8.211 -26.461 1.00 66.81 238 VAL A CA 1
ATOM 1856 C C . VAL A 1 238 ? 0.586 -7.653 -27.884 1.00 66.81 238 VAL A C 1
ATOM 1858 O O . VAL A 1 238 ? 1.469 -7.919 -28.696 1.00 66.81 238 VAL A O 1
ATOM 1861 N N . MET A 1 239 ? -0.443 -6.871 -28.211 1.00 69.38 239 MET A N 1
ATOM 1862 C CA . MET A 1 239 ? -0.676 -6.384 -29.572 1.00 69.38 239 MET A CA 1
ATOM 1863 C C . MET A 1 239 ? 0.074 -5.100 -29.907 1.00 69.38 239 MET A C 1
ATOM 1865 O O . MET A 1 239 ? 0.488 -4.934 -31.049 1.00 69.38 239 MET A O 1
ATOM 1869 N N . GLY A 1 240 ? 0.245 -4.179 -28.962 1.00 70.12 240 GLY A N 1
ATOM 1870 C CA . GLY A 1 240 ? 0.832 -2.858 -29.208 1.00 70.12 240 GLY A CA 1
ATOM 1871 C C . GLY A 1 240 ? 2.256 -2.948 -29.767 1.00 70.12 240 GLY A C 1
ATOM 1872 O O . GLY A 1 240 ? 2.499 -2.466 -30.875 1.00 70.12 240 GLY A O 1
ATOM 1873 N N . PRO A 1 241 ? 3.183 -3.629 -29.073 1.00 66.94 241 PRO A N 1
ATOM 1874 C CA . PRO A 1 241 ? 4.540 -3.868 -29.554 1.00 66.94 241 PRO A CA 1
ATOM 1875 C C . PRO A 1 241 ? 4.592 -4.686 -30.849 1.00 66.94 241 PRO A C 1
ATOM 1877 O O . PRO A 1 241 ? 5.424 -4.406 -31.703 1.00 66.94 241 PRO A O 1
ATOM 1880 N N . ALA A 1 242 ? 3.671 -5.635 -31.049 1.00 65.94 242 ALA A N 1
ATOM 1881 C CA . ALA A 1 242 ? 3.593 -6.418 -32.285 1.00 65.94 242 ALA A CA 1
ATOM 1882 C C . ALA A 1 242 ? 3.054 -5.620 -33.491 1.00 65.94 242 ALA A C 1
ATOM 1884 O O . ALA A 1 242 ? 3.378 -5.930 -34.636 1.00 65.94 242 ALA A O 1
ATOM 1885 N N . MET A 1 243 ? 2.242 -4.585 -33.254 1.00 72.12 243 MET A N 1
ATOM 1886 C CA . MET A 1 243 ? 1.697 -3.700 -34.291 1.00 72.12 243 MET A CA 1
ATOM 1887 C C . MET A 1 243 ? 2.647 -2.548 -34.646 1.00 72.12 243 MET A C 1
ATOM 1889 O O . MET A 1 243 ? 2.578 -2.037 -35.763 1.00 72.12 243 MET A O 1
ATOM 1893 N N . LEU A 1 244 ? 3.541 -2.149 -33.734 1.00 71.25 244 LEU A N 1
ATOM 1894 C CA . LEU A 1 244 ? 4.505 -1.052 -33.921 1.00 71.25 244 LEU A CA 1
ATOM 1895 C C . LEU A 1 244 ? 5.322 -1.138 -35.233 1.00 71.25 244 LEU A C 1
ATOM 1897 O O . LEU A 1 244 ? 5.380 -0.134 -35.947 1.00 71.25 244 LEU A O 1
ATOM 1901 N N . PRO A 1 245 ? 5.879 -2.304 -35.623 1.00 69.88 245 PRO A N 1
ATOM 1902 C CA . PRO A 1 245 ? 6.621 -2.474 -36.878 1.00 69.88 245 PRO A CA 1
ATOM 1903 C C . PRO A 1 245 ? 5.831 -2.137 -38.148 1.00 69.88 245 PRO A C 1
ATOM 1905 O O . PRO A 1 245 ? 6.418 -1.839 -39.183 1.00 69.88 245 PRO A O 1
ATOM 1908 N N . ARG A 1 246 ? 4.494 -2.180 -38.090 1.00 76.56 246 ARG A N 1
ATOM 1909 C CA . ARG A 1 246 ? 3.630 -1.882 -39.240 1.00 76.56 246 ARG A CA 1
ATOM 1910 C C . ARG A 1 246 ? 3.530 -0.386 -39.534 1.00 76.56 246 ARG A C 1
ATOM 1912 O O . ARG A 1 246 ? 3.192 -0.013 -40.654 1.00 76.56 246 ARG A O 1
ATOM 1919 N N . PHE A 1 247 ? 3.796 0.455 -38.537 1.00 77.44 247 PHE A N 1
ATOM 1920 C CA . PHE A 1 247 ? 3.625 1.907 -38.622 1.00 77.44 247 PHE A CA 1
ATOM 1921 C C . PHE A 1 247 ? 4.938 2.681 -38.476 1.00 77.44 247 PHE A C 1
ATOM 1923 O O . PHE A 1 247 ? 4.979 3.862 -38.813 1.00 77.44 247 PHE A O 1
ATOM 1930 N N . VAL A 1 248 ? 6.004 2.040 -37.984 1.00 76.75 248 VAL A N 1
ATOM 1931 C CA . VAL A 1 248 ? 7.293 2.685 -37.710 1.00 76.75 248 VAL A CA 1
ATOM 1932 C C . VAL A 1 248 ? 8.388 2.052 -38.577 1.00 76.75 248 VAL A C 1
ATOM 1934 O O . VAL A 1 248 ? 8.523 0.826 -38.578 1.00 76.75 248 VAL A O 1
ATOM 1937 N N . PRO A 1 249 ? 9.189 2.854 -39.308 1.00 76.75 249 PRO A N 1
ATOM 1938 C CA . PRO A 1 249 ? 10.295 2.335 -40.108 1.00 76.75 249 PRO A CA 1
ATOM 1939 C C . PRO A 1 249 ? 11.334 1.635 -39.225 1.00 76.75 249 PRO A C 1
ATOM 1941 O O . PRO A 1 249 ? 11.522 1.998 -38.065 1.00 76.75 249 PRO A O 1
ATOM 1944 N N . ALA A 1 250 ? 12.029 0.635 -39.774 1.00 73.44 250 ALA A N 1
ATOM 1945 C CA . ALA A 1 250 ? 13.109 -0.046 -39.067 1.00 73.44 250 ALA A CA 1
ATOM 1946 C C . ALA A 1 250 ? 14.235 0.949 -38.742 1.00 73.44 250 ALA A C 1
ATOM 1948 O O . ALA A 1 250 ? 14.903 1.467 -39.635 1.00 73.44 250 ALA A O 1
ATOM 1949 N N . LEU A 1 251 ? 14.430 1.220 -37.453 1.00 76.44 251 LEU A N 1
ATOM 1950 C CA . LEU A 1 251 ? 15.546 2.001 -36.935 1.00 76.44 251 LEU A CA 1
ATOM 1951 C C . LEU A 1 251 ? 16.574 1.019 -36.376 1.00 76.44 251 LEU A C 1
ATOM 1953 O O . LEU A 1 251 ? 16.220 0.146 -35.583 1.00 76.44 251 LEU A O 1
ATOM 1957 N N . ALA A 1 252 ? 17.841 1.177 -36.763 1.00 77.75 252 ALA A N 1
ATOM 1958 C CA . ALA A 1 252 ? 18.959 0.364 -36.284 1.00 77.75 252 ALA A CA 1
ATOM 1959 C C . ALA A 1 252 ? 19.355 0.755 -34.846 1.00 77.75 252 ALA A C 1
ATOM 1961 O O . ALA A 1 252 ? 20.443 1.265 -34.590 1.00 77.75 252 ALA A O 1
ATOM 1962 N N . ILE A 1 253 ? 18.426 0.571 -33.911 1.00 81.62 253 ILE A N 1
ATOM 1963 C CA . ILE A 1 253 ? 18.625 0.810 -32.482 1.00 81.62 253 ILE A CA 1
ATOM 1964 C C . ILE A 1 253 ? 19.074 -0.515 -31.852 1.00 81.62 253 ILE A C 1
ATOM 1966 O O . ILE A 1 253 ? 18.450 -1.544 -32.124 1.00 81.62 253 ILE A O 1
ATOM 1970 N N . PRO A 1 254 ? 20.122 -0.527 -31.009 1.00 85.12 254 PRO A N 1
ATOM 1971 C CA . PRO A 1 254 ? 20.538 -1.743 -30.323 1.00 85.12 254 PRO A CA 1
ATOM 1972 C C . PRO A 1 254 ? 19.407 -2.272 -29.421 1.00 85.12 254 PRO A C 1
ATOM 1974 O O . PRO A 1 254 ? 18.780 -1.483 -28.700 1.00 85.12 254 PRO A O 1
ATOM 1977 N N . PRO A 1 255 ? 19.131 -3.589 -29.445 1.00 85.56 255 PRO A N 1
ATOM 1978 C CA . PRO A 1 255 ? 18.058 -4.177 -28.657 1.00 85.56 255 PRO A CA 1
ATOM 1979 C C . PRO A 1 255 ? 18.365 -4.128 -27.157 1.00 85.56 255 PRO A C 1
ATOM 1981 O O . PRO A 1 255 ? 19.498 -4.339 -26.725 1.00 85.56 255 PRO A O 1
ATOM 1984 N N . MET A 1 256 ? 17.334 -3.879 -26.349 1.00 88.00 256 MET A N 1
ATOM 1985 C CA . MET A 1 256 ? 17.442 -3.716 -24.897 1.00 88.00 256 MET A CA 1
ATOM 1986 C C . MET A 1 256 ? 16.387 -4.551 -24.160 1.00 88.00 256 MET A C 1
ATOM 1988 O O . MET A 1 256 ? 15.457 -4.036 -23.545 1.00 88.00 256 MET A O 1
ATOM 1992 N N . TRP A 1 257 ? 16.535 -5.873 -24.204 1.00 86.38 257 TRP A N 1
ATOM 1993 C CA . TRP A 1 257 ? 15.625 -6.798 -23.515 1.00 86.38 257 TRP A CA 1
ATOM 1994 C C . TRP A 1 257 ? 15.931 -6.955 -22.023 1.00 86.38 257 TRP A C 1
ATOM 1996 O O . TRP A 1 257 ? 15.026 -7.139 -21.214 1.00 86.38 257 TRP A O 1
ATOM 2006 N N . ILE A 1 258 ? 17.209 -6.861 -21.645 1.00 88.44 258 ILE A N 1
ATOM 2007 C CA . ILE A 1 258 ? 17.674 -7.190 -20.290 1.00 88.44 258 ILE A CA 1
ATOM 2008 C C . ILE A 1 258 ? 17.117 -6.205 -19.254 1.00 88.44 258 ILE A C 1
ATOM 2010 O O . ILE A 1 258 ? 16.626 -6.624 -18.211 1.00 88.44 258 ILE A O 1
ATOM 2014 N N . ALA A 1 259 ? 17.148 -4.902 -19.543 1.00 87.69 259 ALA A N 1
ATOM 2015 C CA . ALA A 1 259 ? 16.690 -3.873 -18.609 1.00 87.69 259 ALA A CA 1
ATOM 2016 C C . ALA A 1 259 ? 15.210 -4.034 -18.185 1.00 87.69 259 ALA A C 1
ATOM 2018 O O . ALA A 1 259 ? 14.961 -4.135 -16.981 1.00 87.69 259 ALA A O 1
ATOM 2019 N N . PRO A 1 260 ? 14.224 -4.118 -19.106 1.00 88.00 260 PRO A N 1
ATOM 2020 C CA . PRO A 1 260 ? 12.825 -4.318 -18.722 1.00 88.00 260 PRO A CA 1
ATOM 2021 C C . PRO A 1 260 ? 12.579 -5.672 -18.037 1.00 88.00 260 PRO A C 1
ATOM 2023 O O . PRO A 1 260 ? 11.752 -5.742 -17.129 1.00 88.00 260 PRO A O 1
ATOM 2026 N N . VAL A 1 261 ? 13.321 -6.729 -18.395 1.00 90.44 261 VAL A N 1
ATOM 2027 C CA . VAL A 1 261 ? 13.239 -8.033 -17.708 1.00 90.44 261 VAL A CA 1
ATOM 2028 C C . VAL A 1 261 ? 13.704 -7.922 -16.258 1.00 90.44 261 VAL A C 1
ATOM 2030 O O . VAL A 1 261 ? 12.977 -8.332 -15.354 1.00 90.44 261 VAL A O 1
ATOM 2033 N N . CYS A 1 262 ? 14.876 -7.333 -16.016 1.00 89.38 262 CYS A N 1
ATOM 2034 C CA . CYS A 1 262 ? 15.402 -7.140 -14.665 1.00 89.38 262 CYS A CA 1
ATOM 2035 C C . CYS A 1 262 ? 14.459 -6.284 -13.807 1.00 89.38 262 CYS A C 1
ATOM 2037 O O . CYS A 1 262 ? 14.214 -6.620 -12.648 1.00 89.38 262 CYS A O 1
ATOM 2039 N N . LEU A 1 263 ? 13.880 -5.222 -14.379 1.00 88.62 263 LEU A N 1
ATOM 2040 C CA . LEU A 1 263 ? 12.907 -4.370 -13.690 1.00 88.62 263 LEU A CA 1
ATOM 2041 C C . LEU A 1 263 ? 11.628 -5.127 -13.314 1.00 88.62 263 LEU A C 1
ATOM 2043 O O . LEU A 1 263 ? 11.158 -5.011 -12.179 1.00 88.62 263 LEU A O 1
ATOM 2047 N N . LEU A 1 264 ? 11.073 -5.923 -14.232 1.00 88.81 264 LEU A N 1
ATOM 2048 C CA . LEU A 1 264 ? 9.868 -6.714 -13.972 1.00 88.81 264 LEU A CA 1
ATOM 2049 C C . LEU A 1 264 ? 10.118 -7.808 -12.937 1.00 88.81 264 LEU A C 1
ATOM 2051 O O . LEU A 1 264 ? 9.345 -7.928 -11.990 1.00 88.81 264 LEU A O 1
ATOM 2055 N N . LEU A 1 265 ? 11.204 -8.573 -13.073 1.00 91.06 265 LEU A N 1
ATOM 2056 C CA . LEU A 1 265 ? 11.549 -9.631 -12.121 1.00 91.06 265 LEU A CA 1
ATOM 2057 C C . LEU A 1 265 ? 11.822 -9.064 -10.726 1.00 91.06 265 LEU A C 1
ATOM 2059 O O . LEU A 1 265 ? 11.320 -9.607 -9.743 1.00 91.06 265 LEU A O 1
ATOM 2063 N N . GLY A 1 266 ? 12.542 -7.942 -10.636 1.00 88.62 266 GLY A N 1
ATOM 2064 C CA . GLY A 1 266 ? 12.763 -7.244 -9.370 1.00 88.62 266 GLY A CA 1
ATOM 2065 C C . GLY A 1 266 ? 11.454 -6.784 -8.723 1.00 88.62 266 GLY A C 1
ATOM 2066 O O . GLY A 1 266 ? 11.256 -6.977 -7.526 1.00 88.62 266 GLY A O 1
ATOM 2067 N N . SER A 1 267 ? 10.522 -6.251 -9.514 1.00 86.81 267 SER A N 1
ATOM 2068 C CA . SER A 1 267 ? 9.229 -5.749 -9.019 1.00 86.81 267 SER A CA 1
ATOM 2069 C C . SER A 1 267 ? 8.269 -6.862 -8.601 1.00 86.81 267 SER A C 1
ATOM 2071 O O . SER A 1 267 ? 7.564 -6.740 -7.594 1.00 86.81 267 SER A O 1
ATOM 2073 N N . ILE A 1 268 ? 8.265 -7.975 -9.338 1.00 89.56 268 ILE A N 1
ATOM 2074 C CA . ILE A 1 268 ? 7.539 -9.195 -8.970 1.00 89.56 268 ILE A CA 1
ATOM 2075 C C . ILE A 1 268 ? 8.121 -9.765 -7.674 1.00 89.56 268 ILE A C 1
ATOM 2077 O O . ILE A 1 268 ? 7.362 -10.076 -6.758 1.00 89.56 268 ILE A O 1
ATOM 2081 N N . GLY A 1 269 ? 9.451 -9.832 -7.555 1.00 89.12 269 GLY A N 1
ATOM 2082 C CA . GLY A 1 269 ? 10.134 -10.265 -6.335 1.00 89.12 269 GLY A CA 1
ATOM 2083 C C . GLY A 1 269 ? 9.801 -9.387 -5.127 1.00 89.12 269 GLY A C 1
ATOM 2084 O O . GLY A 1 269 ? 9.453 -9.906 -4.068 1.00 89.12 269 GLY A O 1
ATOM 2085 N N . ALA A 1 270 ? 9.814 -8.062 -5.294 1.00 86.19 270 ALA A N 1
ATOM 2086 C CA . ALA A 1 270 ? 9.425 -7.113 -4.251 1.00 86.19 270 ALA A CA 1
ATOM 2087 C C . ALA A 1 270 ? 7.953 -7.274 -3.833 1.00 86.19 270 ALA A C 1
ATOM 2089 O O . ALA A 1 270 ? 7.643 -7.272 -2.643 1.00 86.19 270 ALA A O 1
ATOM 2090 N N . SER A 1 271 ? 7.048 -7.484 -4.793 1.00 85.50 271 SER A N 1
ATOM 2091 C CA . SER A 1 271 ? 5.631 -7.750 -4.506 1.00 85.50 271 SER A CA 1
ATOM 2092 C C . SER A 1 271 ? 5.435 -9.093 -3.794 1.00 85.50 271 SER A C 1
ATOM 2094 O O . SER A 1 271 ? 4.617 -9.197 -2.884 1.00 85.50 271 SER A O 1
ATOM 2096 N N . GLY A 1 272 ? 6.216 -10.116 -4.152 1.00 87.25 272 GLY A N 1
ATOM 2097 C CA . GLY A 1 272 ? 6.235 -11.403 -3.452 1.00 87.25 272 GLY A CA 1
ATOM 2098 C C . GLY A 1 272 ? 6.719 -11.275 -2.006 1.00 87.25 272 GLY A C 1
ATOM 2099 O O . GLY A 1 272 ? 6.089 -11.818 -1.101 1.00 87.25 272 GLY A O 1
ATOM 2100 N N . LEU A 1 273 ? 7.783 -10.500 -1.772 1.00 87.25 273 LEU A N 1
ATOM 2101 C CA . LEU A 1 273 ? 8.267 -10.169 -0.427 1.00 87.25 273 LEU A CA 1
ATOM 2102 C C . LEU A 1 273 ? 7.217 -9.408 0.386 1.00 87.25 273 LEU A C 1
ATOM 2104 O O . LEU A 1 273 ? 7.037 -9.711 1.562 1.00 87.25 273 LEU A O 1
ATOM 2108 N N . PHE A 1 274 ? 6.492 -8.473 -0.234 1.00 86.25 274 PHE A N 1
ATOM 2109 C CA . PHE A 1 274 ? 5.371 -7.783 0.405 1.00 86.25 274 PHE A CA 1
ATOM 2110 C C . PHE A 1 274 ? 4.295 -8.776 0.864 1.00 86.25 274 PHE A C 1
ATOM 2112 O O . PHE A 1 274 ? 3.922 -8.770 2.034 1.00 86.25 274 PHE A O 1
ATOM 2119 N N . PHE A 1 275 ? 3.844 -9.683 -0.007 1.00 86.12 275 PHE A N 1
ATOM 2120 C CA . PHE A 1 275 ? 2.849 -10.688 0.376 1.00 86.12 275 PHE A CA 1
ATOM 2121 C C . PHE A 1 275 ? 3.360 -11.654 1.449 1.00 86.12 275 PHE A C 1
ATOM 2123 O O . PHE A 1 275 ? 2.613 -11.987 2.365 1.00 86.12 275 PHE A O 1
ATOM 2130 N N . ALA A 1 276 ? 4.631 -12.057 1.397 1.00 86.00 276 ALA A N 1
ATOM 2131 C CA . ALA A 1 276 ? 5.246 -12.871 2.445 1.00 86.00 276 ALA A CA 1
ATOM 2132 C C . ALA A 1 276 ? 5.310 -12.124 3.792 1.00 86.00 276 ALA A C 1
ATOM 2134 O O . ALA A 1 276 ? 5.040 -12.703 4.846 1.00 86.00 276 ALA A O 1
ATOM 2135 N N . ALA A 1 277 ? 5.607 -10.822 3.771 1.00 84.75 277 ALA A N 1
ATOM 2136 C CA . ALA A 1 277 ? 5.595 -9.981 4.963 1.00 84.75 277 ALA A CA 1
ATOM 2137 C C . ALA A 1 277 ? 4.176 -9.840 5.533 1.00 84.75 277 ALA A C 1
ATOM 2139 O O . ALA A 1 277 ? 3.983 -10.007 6.732 1.00 84.75 277 ALA A O 1
ATOM 2140 N N . VAL A 1 278 ? 3.175 -9.623 4.678 1.00 84.00 278 VAL A N 1
ATOM 2141 C CA . VAL A 1 278 ? 1.762 -9.568 5.077 1.00 84.00 278 VAL A CA 1
ATOM 2142 C C . VAL A 1 278 ? 1.325 -10.899 5.697 1.00 84.00 278 VAL A C 1
ATOM 2144 O O . VAL A 1 278 ? 0.802 -10.916 6.805 1.00 84.00 278 VAL A O 1
ATOM 2147 N N . LEU A 1 279 ? 1.619 -12.029 5.053 1.00 81.50 279 LEU A N 1
ATOM 2148 C CA . LEU A 1 279 ? 1.263 -13.360 5.558 1.00 81.50 279 LEU A CA 1
ATOM 2149 C C . LEU A 1 279 ? 1.965 -13.7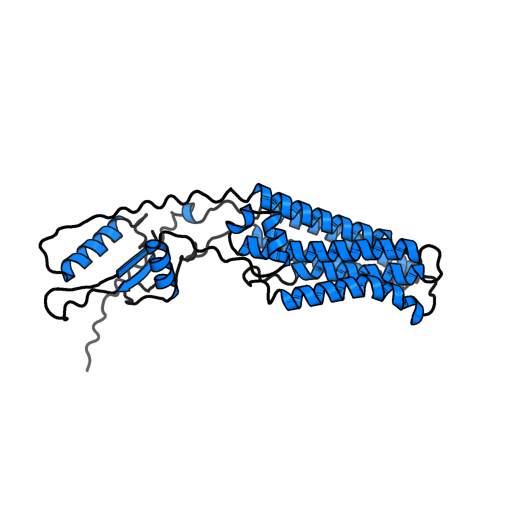33 6.868 1.00 81.50 279 LEU A C 1
ATOM 2151 O O . LEU A 1 279 ? 1.385 -14.448 7.674 1.00 81.50 279 LEU A O 1
ATOM 2155 N N . SER A 1 280 ? 3.189 -13.254 7.096 1.00 81.31 280 SER A N 1
ATOM 2156 C CA . SER A 1 280 ? 3.906 -13.493 8.361 1.00 81.31 280 SER A CA 1
ATOM 2157 C C . SER A 1 280 ? 3.456 -12.582 9.507 1.00 81.31 280 SER A C 1
ATOM 2159 O O . SER A 1 280 ? 3.849 -12.813 10.649 1.00 81.31 280 SER A O 1
ATOM 2161 N N . ARG A 1 281 ? 2.663 -11.542 9.215 1.00 78.88 281 ARG A N 1
ATOM 2162 C CA . ARG A 1 281 ? 2.173 -10.557 10.193 1.00 78.88 281 ARG A CA 1
ATOM 2163 C C . ARG A 1 281 ? 0.674 -10.625 10.448 1.00 78.88 281 ARG A C 1
ATOM 2165 O O . ARG A 1 281 ? 0.233 -10.099 11.463 1.00 78.88 281 ARG A O 1
ATOM 2172 N N . ILE A 1 282 ? -0.107 -11.218 9.546 1.00 76.88 282 ILE A N 1
ATOM 2173 C CA . ILE A 1 282 ? -1.529 -11.449 9.791 1.00 76.88 282 ILE A CA 1
ATOM 2174 C C . ILE A 1 282 ? -1.645 -12.614 10.768 1.00 76.88 282 ILE A C 1
ATOM 2176 O O . ILE A 1 282 ? -1.544 -13.781 10.383 1.00 76.88 282 ILE A O 1
ATOM 2180 N N . ASP A 1 283 ? -1.869 -12.282 12.034 1.00 66.31 283 ASP A N 1
ATOM 2181 C CA . ASP A 1 283 ? -2.311 -13.261 13.013 1.00 66.31 283 ASP A CA 1
ATOM 2182 C C . ASP A 1 283 ? -3.646 -13.862 12.564 1.00 66.31 283 ASP A C 1
ATOM 2184 O O . ASP A 1 283 ? -4.499 -13.198 11.963 1.00 66.31 283 ASP A O 1
ATOM 2188 N N . SER A 1 284 ? -3.824 -15.155 12.836 1.00 61.66 284 SER A N 1
ATOM 2189 C CA . SER A 1 284 ? -5.122 -15.800 12.634 1.00 61.66 284 SER A CA 1
ATOM 2190 C C . SER A 1 284 ? -6.162 -15.017 13.426 1.00 61.66 284 SER A C 1
ATOM 2192 O O . SER A 1 284 ? -5.904 -14.718 14.591 1.00 61.66 284 SER A O 1
ATOM 2194 N N . ALA A 1 285 ? -7.287 -14.670 12.786 1.00 60.19 285 ALA A N 1
ATOM 2195 C CA . ALA A 1 285 ? -8.320 -13.819 13.373 1.00 60.19 285 ALA A CA 1
ATOM 2196 C C . ALA A 1 285 ? -8.538 -14.205 14.848 1.00 60.19 285 ALA A C 1
ATOM 2198 O O . ALA A 1 285 ? -8.877 -15.368 15.110 1.00 60.19 285 ALA A O 1
ATOM 2199 N N . PRO A 1 286 ? -8.264 -13.294 15.805 1.00 58.72 286 PRO A N 1
ATOM 2200 C CA . PRO A 1 286 ? -8.371 -13.625 17.213 1.00 58.72 286 PRO A CA 1
ATOM 2201 C C . PRO A 1 286 ? -9.792 -14.111 17.474 1.00 58.72 286 PRO A C 1
ATOM 2203 O O . PRO A 1 286 ? -10.753 -13.541 16.954 1.00 58.72 286 PRO A O 1
ATOM 2206 N N . GLN A 1 287 ? -9.933 -15.191 18.246 1.00 59.59 287 GLN A N 1
ATOM 2207 C CA . GLN A 1 287 ? -11.252 -15.623 18.690 1.00 59.59 287 GLN A CA 1
ATOM 2208 C C . GLN A 1 287 ? -11.852 -14.460 19.479 1.00 59.59 287 GLN A C 1
ATOM 2210 O O . GLN A 1 287 ? -11.373 -14.136 20.564 1.00 59.59 287 GLN A O 1
ATOM 2215 N N . THR A 1 288 ? -12.852 -13.789 18.911 1.00 58.69 288 THR A N 1
ATOM 2216 C CA . THR A 1 288 ? -13.564 -12.704 19.582 1.00 58.69 288 THR A CA 1
ATOM 2217 C C . THR A 1 288 ? -14.342 -13.301 20.747 1.00 58.69 288 THR A C 1
ATOM 2219 O O . THR A 1 288 ? -15.479 -13.743 20.593 1.00 58.69 288 THR A O 1
ATOM 2222 N N . ALA A 1 289 ? -13.705 -13.363 21.913 1.00 58.78 289 ALA A N 1
ATOM 2223 C CA . ALA A 1 289 ? -14.346 -13.711 23.166 1.00 58.78 289 ALA A CA 1
ATOM 2224 C C . ALA A 1 289 ? -15.077 -12.466 23.677 1.00 58.78 289 ALA A C 1
ATOM 2226 O O . ALA A 1 289 ? -14.515 -11.614 24.354 1.00 58.78 289 ALA A O 1
ATOM 2227 N N . VAL A 1 290 ? -16.342 -12.337 23.295 1.00 62.38 290 VAL A N 1
ATOM 2228 C CA . VAL A 1 290 ? -17.243 -11.307 23.818 1.00 62.38 290 VAL A CA 1
ATOM 2229 C C . VAL A 1 290 ? -17.751 -11.766 25.181 1.00 62.38 290 VAL A C 1
ATOM 2231 O O . VAL A 1 290 ? -18.688 -12.560 25.274 1.00 62.38 290 VAL A O 1
ATOM 2234 N N . SER A 1 291 ? -17.125 -11.284 26.254 1.00 62.41 291 SER A N 1
ATOM 2235 C CA . SER A 1 291 ? -17.691 -11.374 27.599 1.00 62.41 291 SER A CA 1
ATOM 2236 C C . SER A 1 291 ? -18.727 -10.265 27.763 1.00 62.41 291 SER A C 1
ATOM 2238 O O . SER A 1 291 ? -18.387 -9.086 27.739 1.00 62.41 291 SER A O 1
ATOM 2240 N N . CYS A 1 292 ? -19.997 -10.632 27.910 1.00 67.19 292 CYS A N 1
ATOM 2241 C CA . CYS A 1 292 ? -21.032 -9.688 28.312 1.00 67.19 292 CYS A CA 1
ATOM 2242 C C . CYS A 1 292 ? -21.257 -9.842 29.812 1.00 67.19 292 CYS A C 1
ATOM 2244 O O . CYS A 1 292 ? -21.795 -10.857 30.256 1.00 67.19 292 CYS A O 1
ATOM 2246 N N . GLU A 1 293 ? -20.839 -8.841 30.575 1.00 70.75 293 GLU A N 1
ATOM 2247 C CA . GLU A 1 293 ? -21.223 -8.714 31.972 1.00 70.75 293 GLU A CA 1
ATOM 2248 C C . GLU A 1 293 ? -22.542 -7.940 32.027 1.00 70.75 293 GLU A C 1
ATOM 2250 O O . GLU A 1 293 ? -22.587 -6.727 31.838 1.00 70.75 293 GLU A O 1
ATOM 2255 N N . GLN A 1 294 ? -23.650 -8.665 32.196 1.00 71.25 294 GLN A N 1
ATOM 2256 C CA . GLN A 1 294 ? -24.952 -8.044 32.411 1.00 71.25 294 GLN A CA 1
ATOM 2257 C C . GLN A 1 294 ? -25.213 -7.953 33.911 1.00 71.25 294 GLN A C 1
ATOM 2259 O O . GLN A 1 294 ? -25.674 -8.906 34.541 1.00 71.25 294 GLN A O 1
ATOM 2264 N N . THR A 1 295 ? -24.949 -6.780 34.473 1.00 72.88 295 THR A N 1
ATOM 2265 C CA . THR A 1 295 ? -25.225 -6.497 35.880 1.00 72.88 295 THR A CA 1
ATOM 2266 C C . THR A 1 295 ? -26.641 -5.959 36.024 1.00 72.88 295 THR A C 1
ATOM 2268 O O . THR A 1 295 ? -27.031 -4.992 35.372 1.00 72.88 295 THR A O 1
ATOM 2271 N N . THR A 1 296 ? -27.443 -6.595 36.877 1.00 77.38 296 THR A N 1
ATOM 2272 C CA . THR A 1 296 ? -28.762 -6.069 37.250 1.00 77.38 296 THR A CA 1
ATOM 2273 C C . THR A 1 296 ? -28.612 -5.264 38.531 1.00 77.38 296 THR A C 1
ATOM 2275 O O . THR A 1 296 ? -28.268 -5.820 39.570 1.00 77.38 296 THR A O 1
ATOM 2278 N N . ILE A 1 297 ? -28.877 -3.961 38.463 1.00 71.75 297 ILE A N 1
ATOM 2279 C CA . ILE A 1 297 ? -28.818 -3.066 39.621 1.00 71.75 297 ILE A CA 1
ATOM 2280 C C . ILE A 1 297 ? -30.245 -2.828 40.111 1.00 71.75 297 ILE A C 1
ATOM 2282 O O . ILE A 1 297 ? -31.070 -2.250 39.406 1.00 71.75 297 ILE A O 1
ATOM 2286 N N . SER A 1 298 ? -30.550 -3.277 41.329 1.00 79.69 298 SER A N 1
ATOM 2287 C CA . SER A 1 298 ? -31.796 -2.933 42.016 1.00 79.69 298 SER A CA 1
ATOM 2288 C C . SER A 1 298 ? -31.540 -1.791 42.992 1.00 79.69 298 SER A C 1
ATOM 2290 O O . SER A 1 298 ? -30.756 -1.941 43.928 1.00 79.69 298 SER A O 1
ATOM 2292 N N . MET A 1 299 ? -32.221 -0.665 42.807 1.00 78.12 299 MET A N 1
ATOM 2293 C CA . MET A 1 299 ? -32.093 0.502 43.679 1.00 78.12 299 MET A CA 1
ATOM 2294 C C . MET A 1 299 ? -33.454 1.163 43.905 1.00 78.12 299 MET A C 1
ATOM 2296 O O . MET A 1 299 ? -34.269 1.288 42.991 1.00 78.12 299 MET A O 1
ATOM 2300 N N . HIS A 1 300 ? -33.704 1.602 45.136 1.00 81.19 300 HIS A N 1
ATOM 2301 C CA . HIS A 1 300 ? -34.917 2.331 45.500 1.00 81.19 300 HIS A CA 1
ATOM 2302 C C . HIS A 1 300 ? -34.679 3.837 45.398 1.00 81.19 300 HIS A C 1
ATOM 2304 O O . HIS A 1 300 ? -34.513 4.514 46.411 1.00 81.19 300 HIS A O 1
ATOM 2310 N N . CYS A 1 301 ? -34.645 4.377 44.181 1.00 77.88 301 CYS A N 1
ATOM 2311 C CA . CYS A 1 301 ? -34.543 5.820 43.993 1.00 77.88 301 CYS A CA 1
ATOM 2312 C C . CYS A 1 301 ? -35.272 6.320 42.737 1.00 77.88 301 CYS A C 1
ATOM 2314 O O . CYS A 1 301 ? -35.839 5.543 41.967 1.00 77.88 301 CYS A O 1
ATOM 2316 N N . GLN A 1 302 ? -35.330 7.644 42.575 1.00 78.19 302 GLN A N 1
ATOM 2317 C CA . GLN A 1 302 ? -35.937 8.268 41.397 1.00 78.19 302 GLN A CA 1
ATOM 2318 C C . GLN A 1 302 ? -35.081 7.988 40.147 1.00 78.19 302 GLN A C 1
ATOM 2320 O O . GLN A 1 302 ? -33.857 8.006 40.261 1.00 78.19 302 GLN A O 1
ATOM 2325 N N . PRO A 1 303 ? -35.668 7.820 38.944 1.00 73.75 303 PRO A N 1
ATOM 2326 C CA . PRO A 1 303 ? -34.908 7.521 37.722 1.00 73.75 303 PRO A CA 1
ATOM 2327 C C . PRO A 1 303 ? -33.768 8.505 37.424 1.00 73.75 303 PRO A C 1
ATOM 2329 O O . PRO A 1 303 ? -32.708 8.096 36.971 1.00 73.75 303 PRO A O 1
ATOM 2332 N N . ALA A 1 304 ? -33.928 9.791 37.750 1.00 75.88 304 ALA A N 1
ATOM 2333 C CA . ALA A 1 304 ? -32.859 10.782 37.593 1.00 75.88 304 ALA A CA 1
ATOM 2334 C C . ALA A 1 304 ? -31.629 10.502 38.487 1.00 75.88 304 ALA A C 1
ATOM 2336 O O . ALA A 1 304 ? -30.503 10.819 38.115 1.00 75.88 304 ALA A O 1
ATOM 2337 N N . GLN A 1 305 ? -31.828 9.882 39.655 1.00 82.38 305 GLN A N 1
ATOM 2338 C CA . GLN A 1 305 ? -30.742 9.497 40.561 1.00 82.38 305 GLN A CA 1
ATOM 2339 C C . GLN A 1 305 ? -30.002 8.241 40.077 1.00 82.38 305 GLN A C 1
ATOM 2341 O O . GLN A 1 305 ? -28.829 8.091 40.412 1.00 82.38 305 GLN A O 1
ATOM 2346 N N . LEU A 1 306 ? -30.639 7.395 39.247 1.00 81.88 306 LEU A N 1
ATOM 2347 C CA . LEU A 1 306 ? -29.962 6.289 38.550 1.00 81.88 306 LEU A CA 1
ATOM 2348 C C . LEU A 1 306 ? -28.800 6.823 37.724 1.00 81.88 306 LEU A C 1
ATOM 2350 O O . LEU A 1 306 ? -27.696 6.300 37.772 1.00 81.88 306 LEU A O 1
ATOM 2354 N N . TRP A 1 307 ? -29.069 7.889 36.974 1.00 82.75 307 TRP A N 1
ATOM 2355 C CA . TRP A 1 307 ? -28.114 8.430 36.026 1.00 82.75 307 TRP A CA 1
ATOM 2356 C C . TRP A 1 307 ? -26.890 9.025 36.711 1.00 82.75 307 TRP A C 1
ATOM 2358 O O . TRP A 1 307 ? -25.766 8.774 36.301 1.00 82.75 307 TRP A O 1
ATOM 2368 N N . ALA A 1 308 ? -27.102 9.735 37.820 1.00 83.94 308 ALA A N 1
ATOM 2369 C CA . ALA A 1 308 ? -26.008 10.251 38.635 1.00 83.94 308 ALA A CA 1
ATOM 2370 C C . ALA A 1 308 ? -25.153 9.134 39.263 1.00 83.94 308 ALA A C 1
ATOM 2372 O O . ALA A 1 308 ? -23.971 9.350 39.526 1.00 83.94 308 ALA A O 1
ATOM 2373 N N . ALA A 1 309 ? -25.739 7.962 39.534 1.00 85.00 309 ALA A N 1
ATOM 2374 C CA . ALA A 1 309 ? -24.992 6.793 39.990 1.00 85.00 309 ALA A CA 1
ATOM 2375 C C . ALA A 1 309 ? -24.187 6.164 38.844 1.00 85.00 309 ALA A C 1
ATOM 2377 O O . ALA A 1 309 ? -23.001 5.923 39.023 1.00 85.00 309 ALA A O 1
ATOM 2378 N N . ILE A 1 310 ? -24.790 6.003 37.661 1.00 85.69 310 ILE A N 1
ATOM 2379 C CA . ILE A 1 310 ? -24.108 5.509 36.453 1.00 85.69 310 ILE A CA 1
ATOM 2380 C C . ILE A 1 310 ? -22.929 6.418 36.071 1.00 85.69 310 ILE A C 1
ATOM 2382 O O . ILE A 1 310 ? -21.823 5.926 35.881 1.00 85.69 310 ILE A O 1
ATOM 2386 N N . ASP A 1 311 ? -23.131 7.740 36.026 1.00 85.31 311 ASP A N 1
ATOM 2387 C CA . ASP A 1 311 ? -22.061 8.709 35.744 1.00 85.31 311 ASP A CA 1
ATOM 2388 C C . ASP A 1 311 ? -20.921 8.592 36.776 1.00 85.31 311 ASP A C 1
ATOM 2390 O O . ASP A 1 311 ? -19.748 8.736 36.436 1.00 85.31 311 ASP A O 1
ATOM 2394 N N . ARG A 1 312 ? -21.247 8.316 38.047 1.00 86.56 312 ARG A N 1
ATOM 2395 C CA . ARG A 1 312 ? -20.241 8.105 39.095 1.00 86.56 312 ARG A CA 1
ATOM 2396 C C . ARG A 1 312 ? -19.496 6.788 38.909 1.00 86.56 312 ARG A C 1
ATOM 2398 O O . ARG A 1 312 ? -18.282 6.782 39.079 1.00 86.56 312 ARG A O 1
ATOM 2405 N N . ASP A 1 313 ? -20.184 5.710 38.552 1.00 86.38 313 ASP A N 1
ATOM 2406 C CA . ASP A 1 313 ? -19.543 4.427 38.263 1.00 86.38 313 ASP A CA 1
ATOM 2407 C C . ASP A 1 313 ? -18.592 4.569 37.064 1.00 86.38 313 ASP A C 1
ATOM 2409 O O . ASP A 1 313 ? -17.430 4.175 37.163 1.00 86.38 313 ASP A O 1
ATOM 2413 N N . PHE A 1 314 ? -18.998 5.256 35.990 1.00 84.88 314 PHE A N 1
ATOM 2414 C CA . PHE A 1 314 ? -18.098 5.575 34.875 1.00 84.88 314 PHE A CA 1
ATOM 2415 C C . PHE A 1 314 ? -16.898 6.421 35.313 1.00 84.88 314 PHE A C 1
ATOM 2417 O O . PHE A 1 314 ? -15.766 6.116 34.941 1.00 84.88 314 PHE A O 1
ATOM 2424 N N . GLN A 1 315 ? -17.093 7.413 36.186 1.00 85.62 315 GLN A N 1
ATOM 2425 C CA . GLN A 1 315 ? -15.981 8.178 36.767 1.00 85.62 315 GLN A CA 1
ATOM 2426 C C . GLN A 1 315 ? -14.987 7.309 37.545 1.00 85.62 315 GLN A C 1
ATOM 2428 O O . GLN A 1 315 ? -13.795 7.610 37.549 1.00 85.62 315 GLN A O 1
ATOM 2433 N N . THR A 1 316 ? -15.434 6.227 38.192 1.00 85.56 316 THR A N 1
ATOM 2434 C CA . THR A 1 316 ? -14.508 5.306 38.878 1.00 85.56 316 THR A CA 1
ATOM 2435 C C . THR A 1 316 ? -13.636 4.503 37.915 1.00 85.56 316 THR A C 1
ATOM 2437 O O . THR A 1 316 ? -12.563 4.056 38.312 1.00 85.56 316 THR A O 1
ATOM 2440 N N . THR A 1 317 ? -14.062 4.357 36.656 1.00 83.44 317 THR A N 1
ATOM 2441 C CA . THR A 1 317 ? -13.290 3.675 35.603 1.00 83.44 317 THR A CA 1
ATOM 2442 C C . THR A 1 317 ? -12.265 4.570 34.914 1.00 83.44 317 THR A C 1
ATOM 2444 O O . THR A 1 317 ? -11.484 4.073 34.111 1.00 83.44 317 THR A O 1
ATOM 2447 N N . TRP A 1 318 ? -12.224 5.868 35.233 1.00 84.75 318 TRP A N 1
ATOM 2448 C CA . TRP A 1 318 ? -11.279 6.798 34.620 1.00 84.75 318 TRP A CA 1
ATOM 2449 C C . TRP A 1 318 ? -9.836 6.421 34.932 1.00 84.75 318 TRP A C 1
ATOM 2451 O O . TRP A 1 318 ? -9.338 6.590 36.053 1.00 84.75 318 TRP A O 1
ATOM 2461 N N . GLU A 1 319 ? -9.122 5.977 33.905 1.00 77.69 319 GLU A N 1
ATOM 2462 C CA . GLU A 1 319 ? -7.697 5.743 34.018 1.00 77.69 319 GLU A CA 1
ATOM 2463 C C . GLU A 1 319 ? -6.961 7.078 34.144 1.00 77.69 319 GLU A C 1
ATOM 2465 O O . GLU A 1 319 ? -7.100 7.993 33.332 1.00 77.69 319 GLU A O 1
ATOM 2470 N N . ARG A 1 320 ? -6.156 7.205 35.207 1.00 73.00 320 ARG A N 1
ATOM 2471 C CA . ARG A 1 320 ? -5.326 8.397 35.473 1.00 73.00 320 ARG A CA 1
ATOM 2472 C C . ARG A 1 320 ? -6.136 9.696 35.593 1.00 73.00 320 ARG A C 1
ATOM 2474 O O . ARG A 1 320 ? -5.595 10.786 35.418 1.00 73.00 320 ARG A O 1
ATOM 2481 N N . GLY A 1 321 ? -7.425 9.575 35.916 1.00 73.19 321 GLY A N 1
ATOM 2482 C CA . GLY A 1 321 ? -8.353 10.696 36.030 1.00 73.19 321 GLY A CA 1
ATOM 2483 C C . GLY A 1 321 ? -8.759 11.315 34.694 1.00 73.19 321 GLY A C 1
ATOM 2484 O O . GLY A 1 321 ? -9.448 12.329 34.716 1.00 73.19 321 GLY A O 1
ATOM 2485 N N . ILE A 1 322 ? -8.357 10.741 33.556 1.00 76.75 322 ILE A N 1
ATOM 2486 C CA . ILE A 1 322 ? -8.758 11.214 32.229 1.00 76.75 322 ILE A CA 1
ATOM 2487 C C . ILE A 1 322 ? -10.198 10.745 31.974 1.00 76.75 322 ILE A C 1
ATOM 2489 O O . ILE A 1 322 ? -10.461 9.550 32.100 1.00 76.75 322 ILE A O 1
ATOM 2493 N N . PRO A 1 323 ? -11.135 11.646 31.620 1.00 78.38 323 PRO A N 1
ATOM 2494 C CA . PRO A 1 323 ? -12.493 11.243 31.293 1.00 78.38 323 PRO A CA 1
ATOM 2495 C C . PRO A 1 323 ? -12.544 10.329 30.072 1.00 78.38 323 PRO A C 1
ATOM 2497 O O . PRO A 1 323 ? -11.898 10.603 29.057 1.00 78.38 323 PRO A O 1
ATOM 2500 N N . ASN A 1 324 ? -13.381 9.299 30.160 1.00 84.88 324 ASN A N 1
ATOM 2501 C CA . ASN A 1 324 ? -13.699 8.422 29.041 1.00 84.88 324 ASN A CA 1
ATOM 2502 C C . ASN A 1 324 ? -14.304 9.208 27.868 1.00 84.88 324 ASN A C 1
ATOM 2504 O O . ASN A 1 324 ? -14.948 10.252 28.032 1.00 84.88 324 ASN A O 1
ATOM 2508 N N . ARG A 1 325 ? -14.131 8.679 26.659 1.00 86.00 325 ARG A N 1
ATOM 2509 C CA . ARG A 1 325 ? -14.690 9.278 25.441 1.00 86.00 325 ARG A CA 1
ATOM 2510 C C . ARG A 1 325 ? -16.145 8.873 25.300 1.00 86.00 325 ARG A C 1
ATOM 2512 O O . ARG A 1 325 ? -16.431 7.694 25.133 1.00 86.00 325 ARG A O 1
ATOM 2519 N N . SER A 1 326 ? -17.055 9.843 25.331 1.00 87.50 326 SER A N 1
ATOM 2520 C CA . SER A 1 326 ? -18.488 9.590 25.165 1.00 87.50 326 SER A CA 1
ATOM 2521 C C . SER A 1 326 ? -18.892 9.636 23.690 1.00 87.50 326 SER A C 1
ATOM 2523 O O . SER A 1 326 ? -18.561 10.586 22.981 1.00 87.50 326 SER A O 1
ATOM 2525 N N . TYR A 1 327 ? -19.613 8.614 23.230 1.00 90.38 327 TYR A N 1
ATOM 2526 C CA . TYR A 1 327 ? -20.106 8.484 21.849 1.00 90.38 327 TYR A CA 1
ATOM 2527 C C . TYR A 1 327 ? -21.619 8.638 21.724 1.00 90.38 327 TYR A C 1
ATOM 2529 O O . TYR A 1 327 ? -22.135 9.032 20.678 1.00 90.38 327 TYR A O 1
ATOM 2537 N N . SER A 1 328 ? -22.339 8.293 22.786 1.00 90.25 328 SER A N 1
ATOM 2538 C CA . SER A 1 328 ? -23.794 8.356 22.865 1.00 90.25 328 SER A CA 1
ATOM 2539 C C . SER A 1 328 ? -24.142 8.776 24.282 1.00 90.25 328 SER A C 1
ATOM 2541 O O . SER A 1 328 ? -23.640 8.174 25.234 1.00 90.25 328 SER A O 1
ATOM 2543 N N . LYS A 1 329 ? -24.971 9.810 24.429 1.00 89.06 329 LYS A N 1
ATOM 2544 C CA . LYS A 1 329 ? -25.499 10.249 25.723 1.00 89.06 329 LYS A CA 1
ATOM 2545 C C . LYS A 1 329 ? -26.929 10.738 25.548 1.00 89.06 329 LYS A C 1
ATOM 2547 O O . LYS A 1 329 ? -27.173 11.880 25.161 1.00 89.06 329 LYS A O 1
ATOM 2552 N N . VAL A 1 330 ? -27.876 9.858 25.853 1.00 87.94 330 VAL A N 1
ATOM 2553 C CA . VAL A 1 330 ? -29.314 10.138 25.839 1.00 87.94 330 VAL A CA 1
ATOM 2554 C C . VAL A 1 330 ? -29.828 10.046 27.266 1.00 87.94 330 VAL A C 1
ATOM 2556 O O . VAL A 1 330 ? -29.913 8.958 27.841 1.00 87.94 330 VAL A O 1
ATOM 2559 N N . LEU A 1 331 ? -30.156 11.203 27.844 1.00 84.31 331 LEU A N 1
ATOM 2560 C CA . LEU A 1 331 ? -30.720 11.265 29.187 1.00 84.31 331 LEU A CA 1
ATOM 2561 C C . LEU A 1 331 ? -32.160 10.729 29.196 1.00 84.31 331 LEU A C 1
ATOM 2563 O O . LEU A 1 331 ? -32.910 10.961 28.245 1.00 84.31 331 LEU A O 1
ATOM 2567 N N . PRO A 1 332 ? -32.580 10.058 30.280 1.00 77.94 332 PRO A N 1
ATOM 2568 C CA . PRO A 1 332 ? -33.949 9.588 30.411 1.00 77.94 332 PRO A CA 1
ATOM 2569 C C . PRO A 1 332 ? -34.931 10.759 30.529 1.00 77.94 332 PRO A C 1
ATOM 2571 O O . PRO A 1 332 ? -34.790 11.616 31.404 1.00 77.94 332 PRO A O 1
ATOM 2574 N N . ASP A 1 333 ? -35.970 10.763 29.690 1.00 73.94 333 ASP A N 1
ATOM 2575 C CA . ASP A 1 333 ? -37.073 11.718 29.811 1.00 73.94 333 ASP A CA 1
ATOM 2576 C C . ASP A 1 333 ? -37.970 11.340 31.000 1.00 73.94 333 ASP A C 1
ATOM 2578 O O . ASP A 1 333 ? -38.792 10.425 30.938 1.00 73.94 333 ASP A O 1
ATOM 2582 N N . ALA A 1 334 ? -37.784 12.046 32.114 1.00 64.12 334 ALA A N 1
ATOM 2583 C CA . ALA A 1 334 ? -38.566 11.867 33.333 1.00 64.12 334 ALA A CA 1
ATOM 2584 C C . ALA A 1 334 ? -39.923 12.604 33.307 1.00 64.12 334 ALA A C 1
ATOM 2586 O O . ALA A 1 334 ? -40.670 12.515 34.286 1.00 64.12 334 ALA A O 1
ATOM 2587 N N . ALA A 1 335 ? -40.244 13.346 32.236 1.00 62.31 335 ALA A N 1
ATOM 2588 C CA . ALA A 1 335 ? -41.505 14.078 32.100 1.00 62.31 335 ALA A CA 1
ATOM 2589 C C . ALA A 1 335 ? -42.628 13.225 31.482 1.00 62.31 335 ALA A C 1
ATOM 2591 O O . ALA A 1 335 ? -43.809 13.491 31.730 1.00 62.31 335 ALA A O 1
ATOM 2592 N N . ALA A 1 336 ? -42.283 12.188 30.713 1.00 56.88 336 ALA A N 1
ATOM 2593 C CA . ALA A 1 336 ? -43.247 11.263 30.129 1.00 56.88 336 ALA A CA 1
ATOM 2594 C C . ALA A 1 336 ? -43.867 10.337 31.197 1.00 56.88 336 ALA A C 1
ATOM 2596 O O . ALA A 1 336 ? -43.226 9.900 32.150 1.00 56.88 336 ALA A O 1
ATOM 2597 N N . SER A 1 337 ? -45.164 10.067 31.055 1.00 54.50 337 SER A N 1
ATOM 2598 C CA . SER A 1 337 ? -46.036 9.406 32.031 1.00 54.50 337 SER A CA 1
ATOM 2599 C C . SER A 1 337 ? -45.446 8.162 32.717 1.00 54.50 337 SER A C 1
ATOM 2601 O O . SER A 1 337 ? -44.982 7.237 32.057 1.00 54.50 337 SER A O 1
ATOM 2603 N N . LYS A 1 338 ? -45.573 8.138 34.053 1.00 62.19 338 LYS A N 1
ATOM 2604 C CA . LYS A 1 338 ? -45.357 7.025 35.001 1.00 62.19 338 LYS A CA 1
ATOM 2605 C C . LYS A 1 338 ? -45.162 5.639 34.359 1.00 62.19 338 LYS A C 1
ATOM 2607 O O . LYS A 1 338 ? -46.135 4.995 33.978 1.00 62.19 338 LYS A O 1
ATOM 2612 N N . GLY A 1 339 ? -43.926 5.137 34.396 1.00 64.75 339 GLY A N 1
ATOM 2613 C CA . GLY A 1 339 ? -43.640 3.697 34.336 1.00 64.75 339 GLY A CA 1
ATOM 2614 C C . GLY A 1 339 ? -42.544 3.267 33.363 1.00 64.75 339 GLY A C 1
ATOM 2615 O O . GLY A 1 339 ? -41.973 2.201 33.568 1.00 64.75 339 GLY A O 1
ATOM 2616 N N . SER A 1 340 ? -42.204 4.076 32.357 1.00 70.44 340 SER A N 1
ATOM 2617 C CA . SER A 1 340 ? -41.152 3.745 31.386 1.00 70.44 340 SER A CA 1
ATOM 2618 C C . SER A 1 340 ? -40.207 4.920 31.166 1.00 70.44 340 SER A C 1
ATOM 2620 O O . SER A 1 340 ? -40.650 5.999 30.785 1.00 70.44 340 SER A O 1
ATOM 2622 N N . PHE A 1 341 ? -38.913 4.692 31.357 1.00 75.56 341 PHE A N 1
ATOM 2623 C CA . PHE A 1 341 ? -37.845 5.606 30.963 1.00 75.56 341 PHE A CA 1
ATOM 2624 C C . PHE A 1 341 ? -36.845 4.833 30.099 1.00 75.56 341 PHE A C 1
ATOM 2626 O O . PHE A 1 341 ? -36.634 3.640 30.312 1.00 75.56 341 PHE A O 1
ATOM 2633 N N . ASN A 1 342 ? -36.258 5.503 29.111 1.00 80.00 342 ASN A N 1
ATOM 2634 C CA . ASN A 1 342 ? -35.212 4.948 28.260 1.00 80.00 342 ASN A CA 1
ATOM 2635 C C . ASN A 1 342 ? -34.056 5.947 28.205 1.00 80.00 342 ASN A C 1
ATOM 2637 O O . ASN A 1 342 ? -34.295 7.138 28.030 1.00 80.00 342 ASN A O 1
ATOM 2641 N N . GLY A 1 343 ? -32.835 5.459 28.366 1.00 83.56 343 GLY A N 1
ATOM 2642 C CA . GLY A 1 343 ? -31.614 6.245 28.262 1.00 83.56 343 GLY A CA 1
ATOM 2643 C C . GLY A 1 343 ? -30.475 5.339 27.816 1.00 83.56 343 GLY A C 1
ATOM 2644 O O . GLY A 1 343 ? -30.483 4.141 28.107 1.00 83.56 343 GLY A O 1
ATOM 2645 N N . SER A 1 344 ? -29.515 5.904 27.094 1.00 85.81 344 SER A N 1
ATOM 2646 C CA . SER A 1 344 ? -28.348 5.185 26.585 1.00 85.81 344 SER A CA 1
ATOM 2647 C C . SER A 1 344 ? -27.088 6.010 26.809 1.00 85.81 344 SER A C 1
ATOM 2649 O O . SER A 1 344 ? -27.075 7.216 26.562 1.00 85.81 344 SER A O 1
ATOM 2651 N N . VAL A 1 345 ? -26.038 5.351 27.299 1.00 88.38 345 VAL A N 1
ATOM 2652 C CA . VAL A 1 345 ? -24.675 5.887 27.353 1.00 88.38 345 VAL A CA 1
ATOM 2653 C C . VAL A 1 345 ? -23.729 4.870 26.756 1.00 88.38 345 VAL A C 1
ATOM 2655 O O . VAL A 1 345 ? -23.826 3.678 27.046 1.00 88.38 345 VAL A O 1
ATOM 2658 N N . LEU A 1 346 ? -22.820 5.368 25.930 1.00 89.19 346 LEU A N 1
ATOM 2659 C CA . LEU A 1 346 ? -21.726 4.608 25.357 1.00 89.19 346 LEU A CA 1
ATOM 2660 C C . LEU A 1 346 ? -20.436 5.400 25.564 1.00 89.19 346 LEU A C 1
ATOM 2662 O O . LEU A 1 346 ? -20.302 6.506 25.035 1.00 89.19 346 LEU A O 1
ATOM 2666 N N . GLU A 1 347 ? -19.507 4.823 26.320 1.00 87.94 347 GLU A N 1
ATOM 2667 C CA . GLU A 1 347 ? -18.192 5.395 26.608 1.00 87.94 347 GLU A CA 1
ATOM 2668 C C . GLU A 1 347 ? -17.075 4.407 26.247 1.00 87.94 347 GLU A C 1
ATOM 2670 O O . GLU A 1 347 ? -17.241 3.195 26.388 1.00 87.94 347 GLU A O 1
ATOM 2675 N N . GLU A 1 348 ? -15.943 4.928 25.774 1.00 86.06 348 GLU A N 1
ATOM 2676 C CA . GLU A 1 348 ? -14.685 4.190 25.605 1.00 86.06 348 GLU A CA 1
ATOM 2677 C C . GLU A 1 348 ? -13.700 4.585 26.704 1.00 86.06 348 GLU A C 1
ATOM 2679 O O . GLU A 1 348 ? -13.435 5.777 26.904 1.00 86.06 348 GLU A O 1
ATOM 2684 N N . THR A 1 349 ? -13.182 3.558 27.378 1.00 79.06 349 THR A N 1
ATOM 2685 C CA . THR A 1 349 ? -12.134 3.605 28.405 1.00 79.06 349 THR A CA 1
ATOM 2686 C C . THR A 1 349 ? -10.750 3.493 27.795 1.00 79.06 349 THR A C 1
ATOM 2688 O O . THR A 1 349 ? -10.569 2.552 26.981 1.00 79.06 349 THR A O 1
#

Organism: NCBI:txid2801341

Radius of gyration: 30.64 Å; chains: 1; bounding box: 80×66×86 Å

Secondary structure (DSSP, 8-state):
-----------------TT-GGGT----TTHHHHHHHHHHHHHHHHHHHHHHHHHHHHHHTT-HHHHHHHHHHHHHHHHHHHHHHHHHHHTSS----TTPSPPSSPPPPTT--EE-HHHHHHHHHHHHT-----PPPSHHHHHHHHH-GGGGGS-HHHHHHHHHHHHHHHHHHHHHHHHHHHHHHHTTSTTHHHHHHHHHHHHHHHHHHHHH---TTSPPP-HHHHHHHHHHHHHHHHHHHHHGGGTS----PPP--HHHHHHHHHHHHHHHHHHHHHHHH-------------------S-HHHHHHHHHHHHHHT-GGGPPPEEEEEE---SSS-TT----EEEEE-